Protein AF-A0A9D1LRV5-F1 (afdb_monomer)

Organism: NCBI:txid2840814

Sequence (279 aa):
MRIHIVACRILARELSALAATSPNMVDITWLARGLHNTPTKLRDRIVETLDDIYAQIDRNELEFRPDYIVLGYGLCSNGVVGVECRDIPIVVPRTDDCIALFLGSQQRYMKEFAESGGAYWLNSGWLEHSARLFDEEDFRRRRWLEYAEKYGEENADYLIEVESSWMNNYSTLGFIHSSVYESPEYLHHTVREAEKHNWQLREVNDDLRMLRMMVNGDWNENEFLILKPGERIAADYAGAKLKAEPAPQPPQPVSAARPSNEPVSVAFPYGDAKGGVSK

Nearest PDB structures (foldseek):
  7dha-assembly1_A  TM=5.436E-01  e=1.612E+00  Homo sapiens
  5o9x-assembly1_A  TM=5.348E-01  e=7.394E+00  Aspergillus lentulus
  5jvf-assembly1_A  TM=2.144E-01  e=2.753E-01  Pseudomonas aeruginosa PAO1
  8p53-assembly1_A  TM=2.292E-01  e=8.763E-01  Pseudomonas aeruginosa PAO1
  6qin-assembly1_A  TM=2.229E-01  e=1.821E+00  permafrost metagenome

Foldseek 3Di:
DEEEEEAEQLCVQLLVVLLVVAPYHYHYDYDYPPCLVPLCSLQVVVQVVVVVLVVCVVVVVDPDDGQEYEYNWECSNVSQFFAAAAARKYKYFLAPTNVCLQQQHNVSVVVVCVVQVDAAEDEPSNVVNVPDLPPPPVVLVVQLVVCCVVPNNVVSVVVSVVVCCVLVSAQEHEYEYEPRDDDVVRVVSSVVVCVVSVHHYHYDYTDNNNSSCSSHVVDDVLGMDIDHRQWGWHADPPDSGIYTDGRDDDPDPPPPPDPDPDPPDDDDDDDDDDDDDDD

Solvent-accessible surface area (backbone atoms only — not comparable to full-atom values): 15705 Å² total; per-residue (Å²): 103,34,37,36,33,48,25,45,41,45,47,48,67,57,54,51,60,45,36,77,69,33,94,28,50,64,49,79,48,72,41,71,72,70,33,54,81,40,23,68,60,29,30,52,53,50,52,54,52,50,50,53,52,51,52,31,52,78,69,66,68,47,96,65,81,56,63,33,36,34,43,52,42,21,35,28,76,53,15,49,53,66,51,65,21,70,77,51,32,35,35,33,44,40,25,66,27,60,64,18,41,43,45,34,29,47,68,53,37,53,50,54,34,66,75,54,77,39,57,53,77,44,35,58,39,52,55,70,68,43,88,40,87,91,39,60,63,62,52,51,49,51,52,36,50,54,32,24,72,77,63,35,61,81,48,14,58,53,52,54,50,61,70,49,47,68,56,75,77,49,57,24,34,28,38,41,47,49,93,80,60,78,57,74,66,59,54,53,48,50,53,52,51,18,60,77,69,73,26,46,78,43,82,43,71,49,28,60,60,45,54,45,28,65,50,59,67,65,73,48,76,86,54,25,48,75,34,48,59,52,19,18,37,36,78,24,94,90,67,62,48,47,43,77,40,79,42,83,73,76,80,73,79,76,75,75,74,72,80,76,88,68,82,82,79,82,81,82,85,89,81,94,76,88,82,90,82,89,134

pLDDT: mean 86.12, std 17.64, range [33.66, 98.75]

InterPro domains:
  IPR012437 Domain of unknown function DUF1638 [PF07796] (30-214)

Radius of gyration: 29.44 Å; Cα contacts (8 Å, |Δi|>4): 424; chains: 1; bounding box: 45×69×116 Å

Secondary structure (DSSP, 8-state):
-EEEEEEEGGGHHHHHHHHTT-SSEEEEEEEPTTGGGSHHHHHHHHHHHHHHHHHHHHTT-SSS--SEEEEE---TTTTTTT-B--SS-EEEE-SSSHHHHHTT-HHHHHHHHHHHTS-EEEEHHHHHH-TTTT-HHHHHHHHHHHHHHHH-HHHHHHHHHHHHGGGGG-SEEEEEE-SS---HHHHHHHHHHHHHHTPEEEEEE--THHHHHHHHT---TTTEEEEPTTEEEEEETTTTEEEEEEPPPPPPP--------------------------

Structure (mmCIF, N/CA/C/O backbone):
data_AF-A0A9D1LRV5-F1
#
_entry.id   AF-A0A9D1LRV5-F1
#
loop_
_atom_site.group_PDB
_atom_site.id
_atom_site.type_symbol
_atom_site.label_atom_id
_atom_site.label_alt_id
_atom_site.label_comp_id
_atom_site.label_asym_id
_atom_site.label_entity_id
_atom_site.label_seq_id
_atom_site.pdbx_PDB_ins_code
_atom_site.Cartn_x
_atom_site.Cartn_y
_atom_site.Cartn_z
_atom_site.occupancy
_atom_site.B_iso_or_equiv
_atom_site.auth_seq_id
_atom_site.auth_comp_id
_atom_site.auth_asym_id
_atom_site.auth_atom_id
_atom_site.pdbx_PDB_model_num
ATOM 1 N N . MET A 1 1 ? -18.312 -4.548 12.209 1.00 95.31 1 MET A N 1
ATOM 2 C CA . MET A 1 1 ? -17.349 -3.507 12.633 1.00 95.31 1 MET A CA 1
ATOM 3 C C . MET A 1 1 ? -17.395 -2.362 11.638 1.00 95.31 1 MET A C 1
ATOM 5 O O . MET A 1 1 ? -17.954 -2.529 10.554 1.00 95.31 1 MET A O 1
ATOM 9 N N . ARG A 1 2 ? -16.829 -1.218 12.008 1.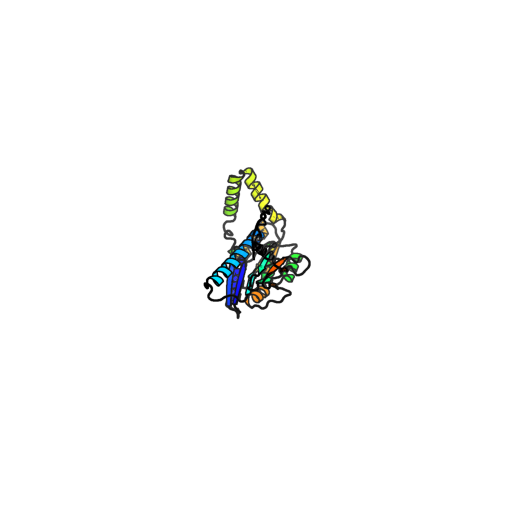00 97.31 2 ARG A N 1
ATOM 10 C CA . ARG A 1 2 ? -16.586 -0.064 11.140 1.00 97.31 2 ARG A CA 1
ATOM 11 C C . ARG A 1 2 ? -15.092 0.027 10.875 1.00 97.31 2 ARG A C 1
ATOM 13 O O . ARG A 1 2 ? -14.308 0.158 11.813 1.00 97.31 2 ARG A O 1
ATOM 20 N N . ILE A 1 3 ? -14.707 -0.089 9.616 1.00 98.44 3 ILE A N 1
ATOM 21 C CA . ILE A 1 3 ? -13.314 -0.148 9.187 1.00 98.44 3 ILE A CA 1
ATOM 22 C C . ILE A 1 3 ? -13.061 1.047 8.277 1.00 98.44 3 ILE A C 1
ATOM 24 O O . ILE A 1 3 ? -13.762 1.216 7.284 1.00 98.44 3 ILE A O 1
ATOM 28 N N . HIS A 1 4 ? -12.038 1.844 8.582 1.00 98.44 4 HIS A N 1
ATOM 29 C CA . HIS A 1 4 ? -11.574 2.900 7.681 1.00 98.44 4 HIS A CA 1
ATOM 30 C C . HIS A 1 4 ? -10.248 2.483 7.056 1.00 98.44 4 HIS A C 1
ATOM 32 O O . HIS A 1 4 ? -9.245 2.331 7.748 1.00 98.44 4 HIS A O 1
ATOM 38 N N . ILE A 1 5 ? -10.218 2.291 5.743 1.00 98.69 5 ILE A N 1
ATOM 39 C CA . ILE A 1 5 ? -9.006 1.915 5.019 1.00 98.69 5 ILE A CA 1
ATOM 40 C C . ILE A 1 5 ? -8.336 3.166 4.442 1.00 98.69 5 ILE A C 1
ATOM 42 O O . ILE A 1 5 ? -8.961 3.934 3.717 1.00 98.69 5 ILE A O 1
ATOM 46 N N . VAL A 1 6 ? -7.044 3.360 4.705 1.00 98.69 6 VAL A N 1
ATOM 47 C CA . VAL A 1 6 ? -6.205 4.353 4.016 1.00 98.69 6 VAL A CA 1
ATOM 48 C C . VAL A 1 6 ? -5.298 3.603 3.048 1.00 98.69 6 VAL A C 1
ATOM 50 O O . VAL A 1 6 ? -4.374 2.912 3.474 1.00 98.69 6 VAL A O 1
ATOM 53 N N . ALA A 1 7 ? -5.563 3.690 1.745 1.00 98.25 7 ALA A N 1
ATOM 54 C CA . ALA A 1 7 ? -4.962 2.796 0.752 1.00 98.25 7 ALA A CA 1
ATOM 55 C C . ALA A 1 7 ? -4.276 3.521 -0.408 1.00 98.25 7 ALA A C 1
ATOM 57 O O . ALA A 1 7 ? -4.619 4.649 -0.775 1.00 98.25 7 ALA A O 1
ATOM 58 N N . CYS A 1 8 ? -3.317 2.830 -1.027 1.00 96.88 8 CYS A N 1
ATOM 59 C CA . CYS A 1 8 ? -2.741 3.250 -2.299 1.00 96.88 8 CYS A CA 1
ATOM 60 C C . CYS A 1 8 ? -3.818 3.250 -3.386 1.00 96.88 8 CYS A C 1
ATOM 62 O O . CYS A 1 8 ? -4.558 2.277 -3.529 1.00 96.88 8 CYS A O 1
ATOM 64 N N . ARG A 1 9 ? -3.868 4.306 -4.206 1.00 95.56 9 ARG A N 1
ATOM 65 C CA . ARG A 1 9 ? -4.875 4.441 -5.267 1.00 95.56 9 ARG A CA 1
ATOM 66 C C . ARG A 1 9 ? -4.888 3.275 -6.265 1.00 95.56 9 ARG A C 1
ATOM 68 O O . ARG A 1 9 ? -5.937 2.989 -6.825 1.00 95.56 9 ARG A O 1
ATOM 75 N N . ILE A 1 10 ? -3.768 2.576 -6.459 1.00 95.00 10 ILE A N 1
ATOM 76 C CA . ILE A 1 10 ? -3.708 1.429 -7.383 1.00 95.00 10 ILE A CA 1
ATOM 77 C C . ILE A 1 10 ? -4.609 0.262 -6.958 1.00 95.00 10 ILE A C 1
ATOM 79 O O . ILE A 1 10 ? -4.931 -0.559 -7.801 1.00 95.00 10 ILE A O 1
ATOM 83 N N . LEU A 1 11 ? -5.011 0.191 -5.683 1.00 97.00 11 LEU A N 1
ATOM 84 C CA . LEU A 1 11 ? -5.885 -0.852 -5.131 1.00 97.00 11 LEU A CA 1
ATOM 85 C C . LEU A 1 11 ? -7.381 -0.523 -5.291 1.00 97.00 11 LEU A C 1
ATOM 87 O O . LEU A 1 11 ? -8.224 -1.216 -4.723 1.00 97.00 11 LEU A O 1
ATOM 91 N N . ALA A 1 12 ? -7.723 0.574 -5.981 1.00 96.69 12 ALA A N 1
ATOM 92 C CA . ALA A 1 12 ? -9.070 1.136 -5.960 1.00 96.69 12 ALA A CA 1
ATOM 93 C C . ALA A 1 12 ? -10.147 0.168 -6.450 1.00 96.69 12 ALA A C 1
ATOM 95 O O . ALA A 1 12 ? -11.178 0.028 -5.798 1.00 96.69 12 ALA A O 1
ATOM 96 N N . ARG A 1 13 ? -9.909 -0.523 -7.569 1.00 96.12 13 ARG A N 1
ATOM 97 C CA . ARG A 1 13 ? -10.880 -1.460 -8.147 1.00 96.12 13 ARG A CA 1
ATOM 98 C C . ARG A 1 13 ? -11.151 -2.617 -7.189 1.00 96.12 13 ARG A C 1
ATOM 100 O O . ARG A 1 13 ? -12.303 -2.873 -6.843 1.00 96.12 13 ARG A O 1
ATOM 107 N N . GLU A 1 14 ? -10.090 -3.269 -6.729 1.00 97.75 14 GLU A N 1
ATOM 108 C CA . GLU A 1 14 ? -10.150 -4.480 -5.918 1.00 97.75 14 GLU A CA 1
ATOM 109 C C . GLU A 1 14 ? -10.750 -4.204 -4.539 1.00 97.75 14 GLU A C 1
ATOM 111 O O . GLU A 1 14 ? -11.697 -4.875 -4.131 1.00 97.75 14 GLU A O 1
ATOM 116 N N . LEU A 1 15 ? -10.256 -3.181 -3.835 1.00 98.44 15 LEU A N 1
ATOM 117 C CA . LEU A 1 15 ? -10.776 -2.835 -2.513 1.00 98.44 15 LEU A CA 1
ATOM 118 C C . LEU A 1 15 ? -12.215 -2.314 -2.578 1.00 98.44 15 LEU A C 1
ATOM 120 O O . LEU A 1 15 ? -13.000 -2.666 -1.703 1.00 98.44 15 LEU A O 1
ATOM 124 N N . SER A 1 16 ? -12.605 -1.540 -3.601 1.00 98.12 16 SER A N 1
ATOM 125 C CA . SER A 1 16 ? -14.004 -1.110 -3.750 1.00 98.12 16 SER A CA 1
ATOM 126 C C . SER A 1 16 ? -14.947 -2.278 -4.037 1.00 98.12 16 SER A C 1
ATOM 128 O O . SER A 1 16 ? -16.018 -2.349 -3.434 1.00 98.12 16 SER A O 1
ATOM 130 N N . ALA A 1 17 ? -14.560 -3.211 -4.913 1.00 98.12 17 ALA A N 1
ATOM 131 C CA . ALA A 1 17 ? -15.372 -4.392 -5.205 1.00 98.12 17 ALA A CA 1
ATOM 132 C C . ALA A 1 17 ? -15.547 -5.283 -3.966 1.00 98.12 17 ALA A C 1
ATOM 134 O O . ALA A 1 17 ? -16.648 -5.753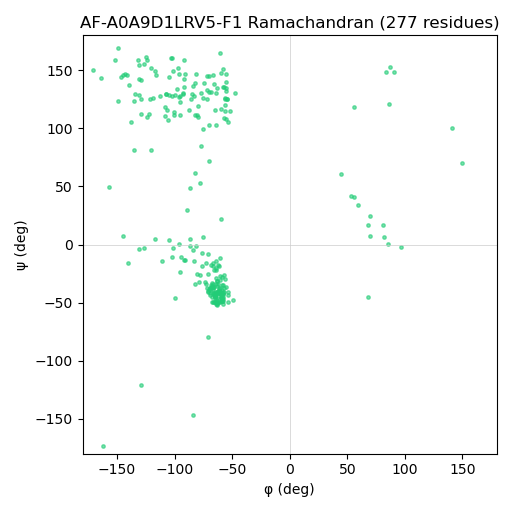 -3.683 1.00 98.12 17 ALA A O 1
ATOM 135 N N . LEU A 1 18 ? -14.476 -5.474 -3.193 1.00 98.56 18 LEU A N 1
ATOM 136 C CA . LEU A 1 18 ? -14.522 -6.256 -1.961 1.00 98.56 18 LEU A CA 1
ATOM 137 C C . LEU A 1 18 ? -15.324 -5.544 -0.863 1.00 98.56 18 LEU A C 1
ATOM 139 O O . LEU A 1 18 ? -16.163 -6.183 -0.230 1.00 98.56 18 LEU A O 1
ATOM 143 N N . ALA A 1 19 ? -15.136 -4.233 -0.680 1.00 98.31 19 ALA A N 1
ATOM 144 C CA . ALA A 1 19 ? -15.873 -3.433 0.299 1.00 98.31 19 ALA A CA 1
ATOM 145 C C . ALA A 1 19 ? -17.389 -3.475 0.063 1.00 98.31 19 ALA A C 1
ATOM 147 O O . ALA A 1 19 ? -18.144 -3.629 1.018 1.00 98.31 19 ALA A O 1
ATOM 148 N N . ALA A 1 20 ? -17.833 -3.448 -1.200 1.00 98.06 20 ALA A N 1
ATOM 149 C CA . ALA A 1 20 ? -19.250 -3.549 -1.560 1.00 98.06 20 ALA A CA 1
ATOM 150 C C . ALA A 1 20 ? -19.916 -4.870 -1.125 1.00 98.06 20 ALA A C 1
ATOM 152 O O . ALA A 1 20 ? -21.141 -4.951 -1.062 1.00 98.06 20 ALA A O 1
ATOM 153 N N . THR A 1 21 ? -19.122 -5.906 -0.837 1.00 97.31 21 THR A N 1
ATOM 154 C CA . THR A 1 21 ? -19.598 -7.238 -0.423 1.00 97.31 21 THR A CA 1
ATOM 155 C C . THR A 1 21 ? -19.161 -7.626 0.991 1.00 97.31 21 THR A C 1
ATOM 157 O O . THR A 1 21 ? -19.411 -8.752 1.423 1.00 97.31 21 THR A O 1
ATOM 160 N N . SER A 1 22 ? -18.504 -6.716 1.717 1.00 98.12 22 SER A N 1
ATOM 161 C CA . SER A 1 22 ? -18.030 -6.971 3.077 1.00 98.12 22 SER A CA 1
ATOM 162 C C . SER A 1 22 ? -19.207 -7.065 4.061 1.00 98.12 22 SER A C 1
ATOM 164 O O . SER A 1 22 ? -20.178 -6.318 3.931 1.00 98.12 22 SER A O 1
ATOM 166 N N . PRO A 1 23 ? -19.134 -7.932 5.091 1.00 97.69 23 PRO A N 1
ATOM 167 C CA . PRO A 1 23 ? -20.083 -7.906 6.203 1.00 97.69 23 PRO A CA 1
ATOM 168 C C . PRO A 1 23 ? -19.889 -6.690 7.132 1.00 97.69 23 PRO A C 1
ATOM 170 O O . PRO A 1 23 ? -20.684 -6.489 8.051 1.00 97.69 23 PRO A O 1
ATOM 173 N N . ASN A 1 24 ? -18.824 -5.90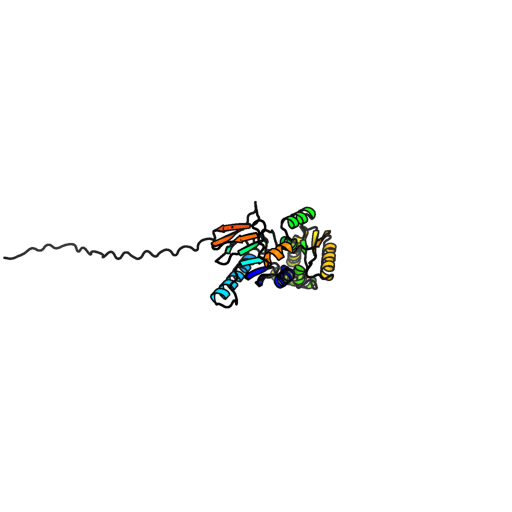2 6.941 1.00 97.94 24 ASN A N 1
ATOM 174 C CA . ASN A 1 24 ? -18.524 -4.703 7.718 1.00 97.94 24 ASN A CA 1
ATOM 175 C C . ASN A 1 24 ? -18.867 -3.426 6.950 1.00 97.94 24 ASN A C 1
ATOM 177 O O . ASN A 1 24 ? -18.931 -3.407 5.725 1.00 97.94 24 ASN A O 1
ATOM 181 N N . MET A 1 25 ? -19.007 -2.328 7.690 1.00 96.94 25 MET A N 1
ATOM 182 C CA . MET A 1 25 ? -19.038 -0.992 7.106 1.00 96.94 25 MET A CA 1
ATOM 183 C C . MET A 1 25 ? -17.601 -0.570 6.807 1.00 96.94 25 MET A C 1
ATOM 185 O O . MET A 1 25 ? -16.780 -0.526 7.725 1.00 96.94 25 MET A O 1
ATOM 189 N N . VAL A 1 26 ? -17.297 -0.321 5.534 1.00 97.94 26 VAL A N 1
ATOM 190 C CA . VAL A 1 26 ? -15.937 -0.034 5.068 1.00 97.94 26 VAL A CA 1
ATOM 191 C C . VAL A 1 26 ? -15.904 1.317 4.367 1.00 97.94 26 VAL A C 1
ATOM 193 O O . VAL A 1 26 ? -16.439 1.457 3.268 1.00 97.94 26 VAL A O 1
ATOM 196 N N . ASP A 1 27 ? -15.220 2.276 4.980 1.00 97.19 27 ASP A N 1
ATOM 197 C CA . ASP A 1 27 ? -14.852 3.547 4.359 1.00 97.19 27 ASP A CA 1
ATOM 198 C C . ASP A 1 27 ? -13.432 3.461 3.807 1.00 97.19 27 ASP A C 1
ATOM 200 O O . ASP A 1 27 ? -12.578 2.767 4.365 1.00 97.19 27 ASP A O 1
ATOM 204 N N . ILE A 1 28 ? -13.157 4.153 2.698 1.00 98.19 28 ILE A N 1
ATOM 205 C CA . ILE A 1 28 ? -11.831 4.124 2.075 1.00 98.19 28 ILE A CA 1
ATOM 206 C C . ILE A 1 28 ? -11.376 5.522 1.667 1.00 98.19 28 ILE A C 1
ATOM 208 O O . ILE A 1 28 ? -12.007 6.182 0.840 1.00 98.19 28 ILE A O 1
ATOM 212 N N . THR A 1 29 ? -10.214 5.928 2.176 1.00 98.00 29 THR A N 1
ATOM 213 C CA . THR A 1 29 ? -9.480 7.111 1.720 1.00 98.00 29 THR A CA 1
ATOM 214 C C . THR A 1 29 ? -8.311 6.694 0.835 1.00 98.00 29 THR A C 1
ATOM 216 O O . THR A 1 29 ? -7.472 5.874 1.211 1.00 98.00 29 THR A O 1
ATOM 219 N N . TRP A 1 30 ? -8.227 7.290 -0.354 1.00 97.75 30 TRP A N 1
ATOM 220 C CA . TRP A 1 30 ? -7.205 6.963 -1.348 1.00 97.75 30 TRP A CA 1
ATOM 221 C C . TRP A 1 30 ? -6.066 7.977 -1.336 1.00 97.75 30 TRP A C 1
ATOM 223 O O . TRP A 1 30 ? -6.309 9.172 -1.504 1.00 97.75 30 TRP A O 1
ATOM 233 N N . LEU A 1 31 ? -4.822 7.507 -1.250 1.00 96.50 31 LEU A N 1
ATOM 234 C CA . LEU A 1 31 ? -3.646 8.355 -1.471 1.00 96.50 31 LEU A CA 1
ATOM 235 C C . LEU A 1 31 ? -3.077 8.129 -2.869 1.00 96.50 31 LEU A C 1
ATOM 237 O O . LEU A 1 31 ? -3.171 7.035 -3.428 1.00 96.50 31 LEU A O 1
ATOM 241 N N . ALA A 1 32 ? -2.476 9.174 -3.435 1.00 91.56 32 ALA A N 1
ATOM 242 C CA . ALA A 1 32 ? -1.959 9.162 -4.798 1.00 91.56 32 ALA A CA 1
ATOM 243 C C . ALA A 1 32 ? -0.953 8.021 -5.051 1.00 91.56 32 ALA A C 1
ATOM 245 O O . ALA A 1 32 ? -0.153 7.651 -4.190 1.00 91.56 32 ALA A O 1
ATOM 246 N N . ARG A 1 33 ? -0.960 7.493 -6.280 1.00 88.31 33 ARG A N 1
ATOM 247 C CA . ARG A 1 33 ? 0.032 6.515 -6.747 1.00 88.31 33 ARG A CA 1
ATOM 248 C C . ARG A 1 33 ? 1.447 7.102 -6.669 1.00 88.31 33 ARG A C 1
ATOM 250 O O . ARG A 1 33 ? 1.649 8.288 -6.915 1.00 88.31 33 ARG A O 1
ATOM 257 N N . GLY A 1 34 ? 2.432 6.242 -6.411 1.00 85.38 34 GLY A N 1
ATOM 258 C CA . GLY A 1 34 ? 3.855 6.581 -6.519 1.00 85.38 34 GLY A CA 1
ATOM 259 C C . GLY A 1 34 ? 4.452 7.232 -5.273 1.00 85.38 34 GLY A C 1
ATOM 260 O O . GLY A 1 34 ? 5.646 7.505 -5.255 1.00 85.38 34 GLY A O 1
ATOM 261 N N . LEU A 1 35 ? 3.669 7.429 -4.206 1.00 88.62 35 LEU A N 1
ATOM 262 C CA . LEU A 1 35 ? 4.190 7.931 -2.930 1.00 88.62 35 LEU A CA 1
ATOM 263 C C . LEU A 1 35 ? 5.285 7.022 -2.335 1.00 88.62 35 LEU A C 1
ATOM 265 O O . LEU A 1 35 ? 6.190 7.527 -1.682 1.00 88.62 35 LEU A O 1
ATOM 269 N N . HIS A 1 36 ? 5.273 5.713 -2.627 1.00 87.31 36 HIS A N 1
ATOM 270 C CA . HIS A 1 36 ? 6.321 4.771 -2.201 1.00 87.31 36 HIS A CA 1
ATOM 271 C C . HIS A 1 36 ? 7.720 5.089 -2.765 1.00 87.31 36 HIS A C 1
ATOM 273 O O . HIS A 1 36 ? 8.715 4.626 -2.214 1.00 87.31 36 HIS A O 1
ATOM 279 N N . ASN A 1 37 ? 7.817 5.909 -3.819 1.00 85.62 37 ASN A N 1
ATOM 280 C CA . ASN A 1 37 ? 9.099 6.387 -4.352 1.00 85.62 37 ASN A CA 1
ATOM 281 C C . ASN A 1 37 ? 9.758 7.431 -3.437 1.00 85.62 37 ASN A C 1
ATOM 283 O O . ASN A 1 37 ? 10.937 7.739 -3.582 1.00 85.62 37 ASN A O 1
ATOM 287 N N . THR A 1 38 ? 9.002 8.014 -2.504 1.00 90.56 38 THR A N 1
ATOM 288 C CA . THR A 1 38 ? 9.494 9.004 -1.541 1.00 90.56 38 THR A CA 1
ATOM 289 C C . THR A 1 38 ? 8.937 8.657 -0.156 1.00 90.56 38 THR A C 1
ATOM 291 O O . THR A 1 38 ? 7.940 9.241 0.265 1.00 90.56 38 THR A O 1
ATOM 294 N N . PRO A 1 39 ? 9.559 7.707 0.569 1.00 91.81 39 PRO A N 1
ATOM 295 C CA . PRO A 1 39 ? 8.997 7.107 1.785 1.00 91.81 39 PRO A CA 1
ATOM 296 C C . PRO A 1 39 ? 8.567 8.110 2.855 1.00 91.81 39 PRO A C 1
ATOM 298 O O . PRO A 1 39 ? 7.494 7.968 3.431 1.00 91.81 39 PRO A O 1
ATOM 301 N N . THR A 1 40 ? 9.356 9.166 3.074 1.00 94.94 40 THR A N 1
ATOM 302 C CA . THR A 1 40 ? 8.997 10.256 3.994 1.00 94.94 40 THR A CA 1
ATOM 303 C C . THR A 1 40 ? 7.681 10.914 3.586 1.00 94.94 40 THR A C 1
ATOM 305 O O . THR A 1 40 ? 6.788 11.042 4.408 1.00 94.94 40 THR A O 1
ATOM 308 N N . LYS A 1 41 ? 7.507 11.225 2.296 1.00 95.19 41 LYS A N 1
ATOM 309 C CA . LYS A 1 41 ? 6.275 11.825 1.771 1.00 95.19 41 LYS A CA 1
ATOM 310 C C . LYS A 1 41 ? 5.079 10.877 1.877 1.00 95.19 41 LYS A C 1
ATOM 312 O O . LYS A 1 41 ? 3.967 11.337 2.117 1.00 95.19 41 LYS A O 1
ATOM 317 N N . LEU A 1 42 ? 5.284 9.569 1.683 1.00 96.81 42 LEU A N 1
ATOM 318 C CA . LEU A 1 42 ? 4.234 8.577 1.928 1.00 96.81 42 LEU A CA 1
ATOM 319 C C . LEU A 1 42 ? 3.802 8.607 3.396 1.00 96.81 42 LEU A C 1
ATOM 321 O O . LEU A 1 42 ? 2.607 8.720 3.660 1.00 96.81 42 LEU A O 1
ATOM 325 N N . ARG A 1 43 ? 4.758 8.568 4.329 1.00 97.62 43 ARG A N 1
ATOM 326 C CA . ARG A 1 43 ? 4.466 8.637 5.762 1.00 97.62 43 ARG A CA 1
ATOM 327 C C . ARG A 1 43 ? 3.710 9.904 6.121 1.00 97.62 43 ARG A C 1
ATOM 329 O O . ARG A 1 43 ? 2.664 9.805 6.749 1.00 97.62 43 ARG A O 1
ATOM 336 N N . ASP A 1 44 ? 4.218 11.058 5.702 1.00 97.75 44 ASP A N 1
ATOM 337 C CA . ASP A 1 44 ? 3.610 12.353 6.002 1.00 97.75 44 ASP A CA 1
ATOM 338 C C . ASP A 1 44 ? 2.169 12.381 5.487 1.00 97.75 44 ASP A C 1
ATOM 340 O O . ASP A 1 44 ? 1.255 12.740 6.220 1.00 97.75 44 ASP A O 1
ATOM 344 N N . ARG A 1 45 ? 1.927 11.867 4.273 1.00 98.25 45 ARG A N 1
ATOM 345 C CA . ARG A 1 45 ? 0.577 11.823 3.709 1.00 98.25 45 ARG A CA 1
ATOM 346 C C . ARG A 1 45 ? -0.358 10.850 4.430 1.00 98.25 45 ARG A C 1
ATOM 348 O O . ARG A 1 45 ? -1.557 11.119 4.515 1.00 98.25 45 ARG A O 1
ATOM 355 N N . ILE A 1 46 ? 0.158 9.723 4.924 1.00 98.31 46 ILE A N 1
ATOM 356 C CA . ILE A 1 46 ? -0.610 8.815 5.786 1.00 98.31 46 ILE A CA 1
ATOM 357 C C . ILE A 1 46 ? -0.976 9.545 7.078 1.00 98.31 46 ILE A C 1
ATOM 359 O O . ILE A 1 46 ? -2.154 9.578 7.413 1.00 98.31 46 ILE A O 1
ATOM 363 N N . VAL A 1 47 ? -0.007 10.166 7.757 1.00 98.00 47 VAL A N 1
ATOM 364 C CA . VAL A 1 47 ? -0.224 10.895 9.017 1.00 98.00 47 VAL A CA 1
ATOM 365 C C . VAL A 1 47 ? -1.233 12.027 8.837 1.00 98.00 47 VAL A C 1
ATOM 367 O O . VAL A 1 47 ? -2.215 12.054 9.564 1.00 98.00 47 VAL A O 1
ATOM 370 N N . GLU A 1 48 ? -1.083 12.865 7.809 1.00 98.25 48 GLU A N 1
ATOM 371 C CA . GLU A 1 48 ? -2.060 13.909 7.462 1.00 98.25 48 GLU A CA 1
ATOM 372 C C . GLU A 1 48 ? -3.473 13.336 7.293 1.00 98.25 48 GLU A C 1
ATOM 374 O O . GLU A 1 48 ? -4.447 13.896 7.782 1.00 98.25 48 GLU A O 1
ATOM 379 N N . THR A 1 49 ? -3.593 12.188 6.621 1.00 98.38 49 THR A N 1
ATOM 380 C CA . THR A 1 49 ? -4.896 11.548 6.400 1.00 98.38 49 THR A CA 1
ATOM 381 C C . THR A 1 49 ? -5.488 11.002 7.699 1.00 98.38 49 THR A C 1
ATOM 383 O O . THR A 1 49 ? -6.699 11.074 7.898 1.00 98.38 49 THR A O 1
ATOM 386 N N . LEU A 1 50 ? -4.656 10.450 8.584 1.00 97.94 50 LEU A N 1
ATOM 387 C CA . LEU A 1 50 ? -5.090 10.008 9.908 1.00 97.94 50 LEU A CA 1
ATOM 388 C C . LEU A 1 50 ? -5.539 11.203 10.754 1.00 97.94 50 LEU A C 1
ATOM 390 O O . LEU A 1 50 ? -6.604 11.138 11.363 1.00 97.94 50 LEU A O 1
ATOM 394 N N . ASP A 1 51 ? -4.779 12.297 10.745 1.00 97.56 51 ASP A N 1
ATOM 395 C CA . ASP A 1 51 ? -5.120 13.537 11.443 1.00 97.56 51 ASP A CA 1
ATOM 396 C C . ASP A 1 51 ? -6.441 14.120 10.932 1.00 97.56 51 ASP A C 1
ATOM 398 O O . ASP A 1 51 ? -7.290 14.496 11.738 1.00 97.56 51 ASP A O 1
ATOM 402 N N . ASP A 1 52 ? -6.675 14.110 9.617 1.00 97.31 52 ASP A N 1
ATOM 403 C CA . ASP A 1 52 ? -7.946 14.527 9.017 1.00 97.31 52 ASP A CA 1
ATOM 404 C C . ASP A 1 52 ? -9.121 13.651 9.481 1.00 97.31 52 ASP A C 1
ATOM 406 O O . ASP A 1 52 ? -10.210 14.170 9.750 1.00 97.31 52 ASP A O 1
ATOM 410 N N . ILE A 1 53 ? -8.926 12.331 9.592 1.00 96.19 53 ILE A N 1
ATOM 411 C CA . ILE A 1 53 ? -9.937 11.403 10.127 1.00 96.19 53 ILE A CA 1
ATOM 412 C C . ILE A 1 53 ? -10.218 11.733 11.598 1.00 96.19 53 ILE A C 1
ATOM 414 O O . ILE A 1 53 ? -11.377 11.909 11.976 1.00 96.19 53 ILE A O 1
ATOM 418 N N . TYR A 1 54 ? -9.179 11.880 12.427 1.00 95.94 54 TYR A N 1
ATOM 419 C CA . TYR A 1 54 ? -9.332 12.247 13.837 1.00 95.94 54 TYR A CA 1
ATOM 420 C C . TYR A 1 54 ? -10.014 13.602 14.014 1.00 95.94 54 TYR A C 1
ATOM 422 O O . TYR A 1 54 ? -10.889 13.744 14.864 1.00 95.94 54 TYR A O 1
ATOM 430 N N . ALA A 1 55 ? -9.675 14.586 13.187 1.00 96.25 55 ALA A N 1
ATOM 431 C CA . ALA A 1 55 ? -10.263 15.911 13.264 1.00 96.25 55 ALA A CA 1
ATOM 432 C C . ALA A 1 55 ? -11.757 15.892 12.894 1.00 96.25 55 ALA A C 1
ATOM 434 O O . ALA A 1 55 ? -12.547 16.598 13.519 1.00 96.25 55 ALA A O 1
ATOM 435 N N . GLN A 1 56 ? -12.169 15.063 11.928 1.00 95.62 56 GLN A N 1
ATOM 436 C CA . GLN A 1 56 ? -13.590 14.846 11.626 1.00 95.62 56 GLN A CA 1
ATOM 437 C C . GLN A 1 56 ? -14.321 14.124 12.771 1.00 95.62 56 GLN A C 1
ATOM 439 O O . GLN A 1 56 ? -15.475 14.445 13.050 1.00 95.62 56 GLN A O 1
ATOM 444 N N . ILE A 1 57 ? -13.662 13.192 13.473 1.00 94.25 57 ILE A N 1
ATOM 445 C CA . ILE A 1 57 ? -14.215 12.558 14.685 1.00 94.25 57 ILE A CA 1
ATOM 446 C C . ILE A 1 57 ? -14.421 13.604 15.785 1.00 94.25 57 ILE A C 1
ATOM 448 O O . ILE A 1 57 ? -15.513 13.694 16.343 1.00 94.25 57 ILE A O 1
ATOM 452 N N . ASP A 1 58 ? -13.400 14.414 16.070 1.00 94.25 58 ASP A N 1
ATOM 453 C CA . ASP A 1 58 ? -13.428 15.427 17.132 1.00 94.25 58 ASP A CA 1
ATOM 454 C C . ASP A 1 58 ? -14.494 16.510 16.859 1.00 94.25 58 ASP A C 1
ATOM 456 O O . ASP A 1 58 ? -15.107 17.034 17.792 1.00 94.25 58 ASP A O 1
ATOM 460 N N . ARG A 1 59 ? -14.769 16.812 15.581 1.00 96.38 59 ARG A N 1
ATOM 461 C CA . ARG A 1 59 ? -15.845 17.724 15.146 1.00 96.38 59 ARG A CA 1
ATOM 462 C C . ARG A 1 59 ? -17.216 17.058 14.979 1.00 96.38 59 ARG A C 1
ATOM 464 O O . ARG A 1 59 ? -18.178 17.756 14.667 1.00 96.38 59 ARG A O 1
ATOM 471 N N . ASN A 1 60 ? -17.327 15.747 15.205 1.00 92.56 60 ASN A N 1
ATOM 472 C CA . ASN A 1 60 ? -18.548 14.963 14.995 1.00 92.56 60 ASN A CA 1
ATOM 473 C C . ASN A 1 60 ? -19.105 15.086 13.556 1.00 92.56 60 ASN A C 1
ATOM 475 O O . ASN A 1 60 ? -20.310 15.222 13.347 1.00 92.56 60 ASN A O 1
ATOM 479 N N . GLU A 1 61 ? -18.204 15.074 12.570 1.00 93.06 61 GLU A N 1
ATOM 480 C CA . GLU A 1 61 ? -18.505 15.150 11.131 1.00 93.06 61 GLU A CA 1
ATOM 481 C C . GLU A 1 61 ? -18.578 13.771 10.465 1.00 93.06 61 GLU A C 1
ATOM 483 O O . GLU A 1 61 ? -19.248 13.620 9.445 1.00 93.06 61 GLU A O 1
ATOM 488 N N . LEU A 1 62 ? -17.923 12.756 11.040 1.00 88.25 62 LEU A N 1
ATOM 489 C CA . LEU A 1 62 ? -18.127 11.372 10.615 1.00 88.25 62 LEU A CA 1
ATOM 490 C C . LEU A 1 62 ? -19.444 10.850 11.182 1.00 88.25 62 LEU A C 1
ATOM 492 O O . LEU A 1 62 ? -19.672 10.920 12.390 1.00 88.25 62 LEU A O 1
ATOM 496 N N . GLU A 1 63 ? -20.271 10.252 10.320 1.00 84.00 63 GLU A N 1
ATOM 497 C CA . GLU A 1 63 ? -21.500 9.565 10.743 1.00 84.00 63 GLU A CA 1
ATOM 498 C C . GLU A 1 63 ? -21.188 8.493 11.795 1.00 84.00 63 GLU A C 1
ATOM 500 O O . GLU A 1 63 ? -21.925 8.319 12.769 1.00 84.00 63 GLU A O 1
ATOM 505 N N . PHE A 1 64 ? -20.042 7.824 11.637 1.00 88.81 64 PHE A N 1
ATOM 506 C CA . PHE A 1 64 ? -19.570 6.831 12.576 1.00 88.81 64 PHE A CA 1
ATOM 507 C C . PHE A 1 64 ? -18.065 6.909 12.819 1.00 88.81 64 PHE A C 1
ATOM 509 O O . PHE A 1 64 ? -17.261 6.987 11.895 1.00 88.81 64 PHE A O 1
ATOM 516 N N . ARG A 1 65 ? -17.675 6.787 14.090 1.00 95.25 65 ARG A N 1
ATOM 517 C CA . ARG A 1 65 ? -16.281 6.553 14.476 1.00 95.25 65 ARG A CA 1
ATOM 518 C C . ARG A 1 65 ? -15.856 5.127 14.075 1.00 95.25 65 ARG A C 1
ATOM 520 O O . ARG A 1 65 ? -16.596 4.194 14.412 1.00 95.25 65 ARG A O 1
ATOM 527 N N . PRO A 1 66 ? -14.700 4.939 13.409 1.00 97.31 66 PRO A N 1
ATOM 528 C CA . PRO A 1 66 ? -14.207 3.614 13.053 1.00 97.31 66 PRO A CA 1
ATOM 529 C C . PRO A 1 66 ? -13.705 2.842 14.280 1.00 97.31 66 PRO A C 1
ATOM 531 O O . PRO A 1 66 ? -13.130 3.419 15.205 1.00 97.31 66 PRO A O 1
ATOM 534 N N . ASP A 1 67 ? -13.913 1.525 14.258 1.00 97.88 67 ASP A N 1
ATOM 535 C CA . ASP A 1 67 ? -13.379 0.593 15.256 1.00 97.88 67 ASP A CA 1
ATOM 536 C C . ASP A 1 67 ? -11.897 0.290 14.975 1.00 97.88 67 ASP A C 1
ATOM 538 O O . ASP A 1 67 ? -11.117 0.080 15.901 1.00 97.88 67 ASP A O 1
ATOM 542 N N . TYR A 1 68 ? -11.516 0.287 13.691 1.00 98.44 68 TYR A N 1
ATOM 543 C CA . TYR A 1 68 ? -10.161 0.024 13.208 1.00 98.44 68 TYR A CA 1
ATOM 544 C C . TYR A 1 68 ? -9.822 0.903 12.009 1.00 98.44 68 TYR A C 1
ATOM 546 O O . TYR A 1 68 ? -10.671 1.163 11.150 1.00 98.44 68 TYR A O 1
ATOM 554 N N . ILE A 1 69 ? -8.548 1.278 11.909 1.00 98.56 69 ILE A N 1
ATOM 555 C CA . ILE A 1 69 ? -7.974 1.868 10.700 1.00 98.56 69 ILE A CA 1
ATOM 556 C C . ILE A 1 69 ? -7.062 0.833 10.044 1.00 98.56 69 ILE A C 1
ATOM 558 O O . ILE A 1 69 ? -6.195 0.271 10.702 1.00 98.56 69 ILE A O 1
ATOM 562 N N . VAL A 1 70 ? -7.224 0.578 8.748 1.00 98.75 70 VAL A N 1
ATOM 563 C CA . VAL A 1 70 ? -6.390 -0.379 8.003 1.00 98.75 70 VAL A CA 1
ATOM 564 C C . VAL A 1 70 ? -5.540 0.370 6.984 1.00 98.75 70 VAL A C 1
ATOM 566 O O . VAL A 1 70 ? -6.059 1.123 6.163 1.00 98.75 70 VAL A O 1
ATOM 569 N N . LEU A 1 71 ? -4.231 0.144 6.985 1.00 98.62 71 LEU A N 1
ATOM 570 C CA . LEU A 1 71 ? -3.339 0.682 5.963 1.00 98.62 71 LEU A CA 1
ATOM 571 C C . LEU A 1 71 ? -3.282 -0.280 4.774 1.00 98.62 71 LEU A C 1
ATOM 573 O O . LEU A 1 71 ? -2.794 -1.401 4.887 1.00 98.62 71 LEU A O 1
ATOM 577 N N . GLY A 1 72 ? -3.750 0.167 3.608 1.00 97.88 72 GLY A N 1
ATOM 578 C CA . GLY A 1 72 ? -3.604 -0.533 2.327 1.00 97.88 72 GLY A CA 1
ATOM 579 C C . GLY A 1 72 ? -2.213 -0.378 1.728 1.00 97.88 72 GLY A C 1
ATOM 580 O O . GLY A 1 72 ? -2.076 0.074 0.590 1.00 97.88 72 GLY A O 1
ATOM 581 N N . TYR A 1 73 ? -1.208 -0.713 2.536 1.00 97.75 73 TYR A N 1
ATOM 582 C CA . TYR A 1 73 ? 0.218 -0.597 2.262 1.00 97.75 73 TYR A CA 1
ATOM 583 C C . TYR A 1 73 ? 0.975 -1.733 2.951 1.00 97.75 73 TYR A C 1
ATOM 585 O O . TYR A 1 73 ? 0.630 -2.124 4.062 1.00 97.75 73 TYR A O 1
ATOM 593 N N . GLY A 1 74 ? 2.030 -2.225 2.305 1.00 95.62 74 GLY A N 1
ATOM 594 C CA . GLY A 1 74 ? 3.076 -2.990 2.983 1.00 95.62 74 GLY A CA 1
ATOM 595 C C . GLY A 1 74 ? 4.113 -2.060 3.617 1.00 95.62 74 GLY A C 1
ATOM 596 O O . GLY A 1 74 ? 3.814 -0.930 4.000 1.00 95.62 74 GLY A O 1
ATOM 597 N N . LEU A 1 75 ? 5.368 -2.504 3.654 1.00 94.75 75 LEU A N 1
ATOM 598 C CA . LEU A 1 75 ? 6.511 -1.695 4.069 1.00 94.75 75 LEU A CA 1
ATOM 599 C C . LEU A 1 75 ? 6.695 -0.482 3.142 1.00 94.75 75 LEU A C 1
ATOM 601 O O . LEU A 1 75 ? 7.007 0.608 3.620 1.00 94.75 75 LEU A O 1
ATOM 605 N N . CYS A 1 76 ? 6.486 -0.672 1.832 1.00 92.56 76 CYS A N 1
ATOM 606 C CA . CYS A 1 76 ? 6.531 0.339 0.773 1.00 92.56 76 CYS A CA 1
ATOM 607 C C . CYS A 1 76 ? 7.743 1.270 0.916 1.00 92.56 76 CYS A C 1
ATOM 609 O O . CYS A 1 76 ? 7.596 2.477 1.121 1.00 92.56 76 CYS A O 1
ATOM 611 N N . SER A 1 77 ? 8.943 0.684 0.863 1.00 90.00 77 SER A N 1
ATOM 612 C CA . SER A 1 77 ? 10.220 1.389 1.055 1.00 90.00 77 SER A CA 1
ATOM 613 C C . SER A 1 77 ? 10.346 2.078 2.425 1.00 90.00 77 SER A C 1
ATOM 615 O O . SER A 1 77 ? 10.960 3.133 2.542 1.00 90.00 77 SER A O 1
ATOM 617 N N . ASN A 1 78 ? 9.765 1.481 3.470 1.00 95.38 78 ASN A N 1
ATOM 618 C CA . ASN A 1 78 ? 9.619 2.025 4.829 1.00 95.38 78 ASN A CA 1
ATOM 619 C C . ASN A 1 78 ? 8.665 3.226 4.954 1.00 95.38 78 ASN A C 1
ATOM 621 O O . ASN A 1 78 ? 8.689 3.918 5.972 1.00 95.38 78 ASN A O 1
ATOM 625 N N . GLY A 1 79 ? 7.801 3.484 3.971 1.00 95.56 79 GLY A N 1
ATOM 626 C CA . GLY A 1 79 ? 6.884 4.626 4.015 1.00 95.56 79 GLY A CA 1
ATOM 627 C C . GLY A 1 79 ? 5.806 4.545 5.101 1.00 95.56 79 GLY A C 1
ATOM 628 O O . GLY A 1 79 ? 5.220 5.563 5.441 1.00 95.56 79 GLY A O 1
ATOM 629 N N . VAL A 1 80 ? 5.565 3.368 5.684 1.00 97.19 80 VAL A N 1
ATOM 630 C CA . VAL A 1 80 ? 4.671 3.207 6.849 1.00 97.19 80 VAL A CA 1
ATOM 631 C C . VAL A 1 80 ? 5.406 3.296 8.194 1.00 97.19 80 VAL A C 1
ATOM 633 O O . VAL A 1 80 ? 4.775 3.411 9.241 1.00 97.19 80 VAL A O 1
ATOM 636 N N . VAL A 1 81 ? 6.742 3.236 8.202 1.00 97.56 81 VAL A N 1
ATOM 637 C CA . VAL A 1 81 ? 7.539 3.181 9.438 1.00 97.56 81 VAL A CA 1
ATOM 638 C C . VAL A 1 81 ? 7.518 4.530 10.147 1.00 97.56 81 VAL A C 1
ATOM 640 O O . VAL A 1 81 ? 7.916 5.550 9.582 1.00 97.56 81 VAL A O 1
ATOM 643 N N . GLY A 1 82 ? 7.121 4.520 11.416 1.00 97.06 82 GLY A N 1
ATOM 644 C CA . GLY A 1 82 ? 6.950 5.703 12.253 1.00 97.06 82 GLY A CA 1
ATOM 645 C C . GLY A 1 82 ? 5.515 6.223 12.317 1.00 97.06 82 GLY A C 1
ATOM 646 O O . GLY A 1 82 ? 5.282 7.169 13.054 1.00 97.06 82 GLY A O 1
ATOM 647 N N . VAL A 1 83 ? 4.560 5.622 11.595 1.00 97.75 83 VAL A N 1
ATOM 648 C CA . VAL A 1 83 ? 3.133 5.915 11.806 1.00 97.75 83 VAL A CA 1
ATOM 649 C C . VAL A 1 83 ? 2.739 5.463 13.212 1.00 97.75 83 VAL A C 1
ATOM 651 O O . VAL A 1 83 ? 3.040 4.335 13.614 1.00 97.75 83 VAL A O 1
ATOM 654 N N . GLU A 1 84 ? 2.085 6.350 13.954 1.00 96.81 84 GLU A N 1
ATOM 655 C CA . GLU A 1 84 ? 1.712 6.147 15.353 1.00 96.81 84 GLU A CA 1
ATOM 656 C C . GLU A 1 84 ? 0.215 5.856 15.487 1.00 96.81 84 GLU A C 1
ATOM 658 O O . GLU A 1 84 ? -0.622 6.396 14.762 1.00 96.81 84 GLU A O 1
ATOM 663 N N . CYS A 1 85 ? -0.128 4.992 16.435 1.00 95.75 85 CYS A N 1
ATOM 664 C CA . CYS A 1 85 ? -1.497 4.669 16.795 1.00 95.75 85 CYS A CA 1
ATOM 665 C C . CYS A 1 85 ? -1.928 5.540 17.983 1.00 95.75 85 CYS A C 1
ATOM 667 O O . CYS A 1 85 ? -1.445 5.347 19.100 1.00 95.75 85 CYS A O 1
ATOM 669 N N . ARG A 1 86 ? -2.860 6.478 17.759 1.00 92.25 86 ARG A N 1
ATOM 670 C CA . ARG A 1 86 ? -3.409 7.351 18.813 1.00 92.25 86 ARG A CA 1
ATOM 671 C C . ARG A 1 86 ? -4.311 6.556 19.759 1.00 92.25 86 ARG A C 1
ATOM 673 O O . ARG A 1 86 ? -3.880 6.171 20.840 1.00 92.25 86 ARG A O 1
ATOM 680 N N . ASP A 1 87 ? -5.551 6.304 19.354 1.00 93.12 87 ASP A N 1
ATOM 681 C CA . ASP A 1 87 ? -6.565 5.619 20.164 1.00 93.12 87 ASP A CA 1
ATOM 682 C C . ASP A 1 87 ? -7.447 4.639 19.369 1.00 93.12 87 ASP A C 1
ATOM 684 O O . ASP A 1 87 ? -8.067 3.767 19.975 1.00 93.12 87 ASP A O 1
ATOM 688 N N . ILE A 1 88 ? -7.467 4.718 18.034 1.00 97.44 88 ILE A N 1
ATOM 689 C CA . ILE A 1 88 ? -8.075 3.700 17.164 1.00 97.44 88 ILE A CA 1
ATOM 690 C C . ILE A 1 88 ? -6.981 2.723 16.706 1.00 97.44 88 ILE A C 1
ATOM 692 O O . ILE A 1 88 ? -6.013 3.181 16.095 1.00 97.44 88 ILE A O 1
ATOM 696 N N . PRO A 1 89 ? -7.110 1.405 16.961 1.00 98.06 89 PRO A N 1
ATOM 697 C CA . PRO A 1 89 ? -6.124 0.422 16.525 1.00 98.06 89 PRO A CA 1
ATOM 698 C C . PRO A 1 89 ? -5.858 0.475 15.016 1.00 98.06 89 PRO A C 1
ATOM 700 O O . PRO A 1 89 ? -6.793 0.524 14.208 1.00 98.06 89 PRO A O 1
ATOM 703 N N . ILE A 1 90 ? -4.576 0.428 14.644 1.00 98.50 90 ILE A N 1
ATOM 704 C CA . ILE A 1 90 ? -4.133 0.454 13.245 1.00 98.50 90 ILE A CA 1
ATOM 705 C C . ILE A 1 90 ? -3.698 -0.944 12.817 1.00 98.50 90 ILE A C 1
ATOM 707 O O . ILE A 1 90 ? -2.857 -1.565 13.458 1.00 98.50 90 ILE A O 1
ATOM 711 N N . VAL A 1 91 ? -4.230 -1.425 11.701 1.00 98.69 91 VAL A N 1
ATOM 712 C CA . VAL A 1 91 ? -3.875 -2.708 11.096 1.00 98.69 91 VAL A CA 1
ATOM 713 C C . VAL A 1 91 ? -3.047 -2.461 9.842 1.00 98.69 91 VAL A C 1
ATOM 715 O O . VAL A 1 91 ? -3.449 -1.695 8.969 1.00 98.69 91 VAL A O 1
ATOM 718 N N . VAL A 1 92 ? -1.905 -3.132 9.717 1.00 98.31 92 VAL A N 1
ATOM 719 C CA . VAL A 1 92 ? -1.027 -3.022 8.546 1.00 98.31 92 VAL A CA 1
ATOM 720 C C . VAL A 1 92 ? -0.560 -4.409 8.078 1.00 98.31 92 VAL A C 1
ATOM 722 O O . VAL A 1 92 ? -0.086 -5.205 8.894 1.00 98.31 92 VAL A O 1
ATOM 725 N N . PRO A 1 93 ? -0.688 -4.740 6.782 1.00 98.19 93 PRO A N 1
ATOM 726 C CA . PRO A 1 93 ? -0.130 -5.960 6.210 1.00 98.19 93 PRO A CA 1
ATOM 727 C C . PRO A 1 93 ? 1.390 -6.079 6.393 1.00 98.19 93 PRO A C 1
ATOM 729 O O . PRO A 1 93 ? 2.152 -5.161 6.094 1.00 98.19 93 PRO A O 1
ATOM 732 N N . ARG A 1 94 ? 1.856 -7.266 6.779 1.00 97.88 94 ARG A N 1
ATOM 733 C CA . ARG A 1 94 ? 3.277 -7.635 6.894 1.00 97.88 94 ARG A CA 1
ATOM 734 C C . ARG A 1 94 ? 3.852 -8.042 5.539 1.00 97.88 94 ARG A C 1
ATOM 736 O O . ARG A 1 94 ? 4.262 -9.180 5.324 1.00 97.88 94 ARG A O 1
ATOM 743 N N . THR A 1 95 ? 3.841 -7.101 4.608 1.00 97.19 95 THR A N 1
ATOM 744 C CA . THR A 1 95 ? 4.298 -7.299 3.228 1.00 97.19 95 THR A CA 1
ATOM 745 C C . THR A 1 95 ? 5.358 -6.278 2.855 1.00 97.19 95 THR A C 1
ATOM 747 O O . THR A 1 95 ? 5.476 -5.249 3.515 1.00 97.19 95 THR A O 1
ATOM 750 N N . ASP A 1 96 ? 6.134 -6.539 1.808 1.00 95.31 96 ASP A N 1
ATOM 751 C CA . ASP A 1 96 ? 7.121 -5.574 1.315 1.00 95.31 96 ASP A CA 1
ATOM 752 C C . ASP A 1 96 ? 6.455 -4.371 0.642 1.00 95.31 96 ASP A C 1
ATOM 754 O O . ASP A 1 96 ? 6.862 -3.234 0.868 1.00 95.31 96 ASP A O 1
ATOM 758 N N . ASP A 1 97 ? 5.396 -4.587 -0.135 1.00 95.12 97 ASP A N 1
ATOM 759 C CA . ASP A 1 97 ? 4.672 -3.530 -0.834 1.00 95.12 97 ASP A CA 1
ATOM 760 C C . ASP A 1 97 ? 3.274 -4.000 -1.289 1.00 95.12 97 ASP A C 1
ATOM 762 O O . ASP A 1 97 ? 2.811 -5.094 -0.958 1.00 95.12 97 ASP A O 1
ATOM 766 N N . CYS A 1 98 ? 2.580 -3.155 -2.056 1.00 94.94 98 CYS A N 1
ATOM 767 C CA . CYS A 1 98 ? 1.246 -3.458 -2.567 1.00 94.94 98 CYS A CA 1
ATOM 768 C C . CYS A 1 98 ? 1.210 -4.611 -3.587 1.00 94.94 98 CYS A C 1
ATOM 770 O O . CYS A 1 98 ? 0.136 -5.167 -3.800 1.00 94.94 98 CYS A O 1
ATOM 772 N N . ILE A 1 99 ? 2.330 -4.991 -4.212 1.00 96.06 99 ILE A N 1
ATOM 773 C CA . ILE A 1 99 ? 2.385 -6.128 -5.142 1.00 96.06 99 ILE A CA 1
ATOM 774 C C . ILE A 1 99 ? 2.086 -7.424 -4.396 1.00 96.06 99 ILE A C 1
ATOM 776 O O . ILE A 1 99 ? 1.257 -8.213 -4.840 1.00 96.06 99 ILE A O 1
ATOM 780 N N . ALA A 1 100 ? 2.665 -7.609 -3.210 1.00 97.25 100 ALA A N 1
ATOM 781 C CA . ALA A 1 100 ? 2.351 -8.757 -2.363 1.00 97.25 100 ALA A CA 1
ATOM 782 C C . ALA A 1 100 ? 0.870 -8.814 -1.948 1.00 97.25 100 ALA A C 1
ATOM 784 O O . ALA A 1 100 ? 0.326 -9.907 -1.789 1.00 97.25 100 ALA A O 1
ATOM 785 N N . LEU A 1 101 ? 0.206 -7.658 -1.823 1.00 98.00 101 LEU A N 1
ATOM 786 C CA . LEU A 1 101 ? -1.235 -7.597 -1.563 1.00 98.00 101 LEU A CA 1
ATOM 787 C C . LEU A 1 101 ? -2.050 -8.080 -2.766 1.00 98.00 101 LEU A C 1
ATOM 789 O O . LEU A 1 101 ? -3.001 -8.833 -2.572 1.00 98.00 101 LEU A O 1
ATOM 793 N N . PHE A 1 102 ? -1.659 -7.704 -3.989 1.00 97.81 102 PHE A N 1
ATOM 794 C CA . PHE A 1 102 ? -2.273 -8.223 -5.218 1.00 97.81 102 PHE A CA 1
ATOM 795 C C . PHE A 1 102 ? -2.006 -9.711 -5.431 1.00 97.81 102 PHE A C 1
ATOM 797 O O . PHE A 1 102 ? -2.862 -10.416 -5.949 1.00 97.81 102 PHE A O 1
ATOM 804 N N . LEU A 1 103 ? -0.836 -10.204 -5.028 1.00 97.81 103 LEU A N 1
ATOM 805 C CA . LEU A 1 103 ? -0.497 -11.626 -5.095 1.00 97.81 103 LEU A CA 1
ATOM 806 C C . LEU A 1 103 ? -1.073 -12.426 -3.919 1.00 97.81 103 LEU A C 1
ATOM 808 O O . LEU A 1 103 ? -0.874 -13.637 -3.847 1.00 97.81 103 LEU A O 1
ATOM 812 N N . GLY A 1 104 ? -1.761 -11.775 -2.983 1.00 97.75 104 GLY A N 1
ATOM 813 C CA . GLY A 1 104 ? -2.462 -12.431 -1.888 1.00 97.75 104 GLY A CA 1
ATOM 814 C C . GLY A 1 104 ? -1.567 -13.064 -0.830 1.00 97.75 104 GLY A C 1
ATOM 815 O O . GLY A 1 104 ? -2.089 -13.767 0.031 1.00 97.75 104 GLY A O 1
ATOM 816 N N . SER A 1 105 ? -0.246 -12.865 -0.868 1.00 97.12 105 SER A N 1
ATOM 817 C CA . SER A 1 105 ? 0.676 -13.226 0.219 1.00 97.12 105 SER A CA 1
ATOM 818 C C . SER A 1 105 ? 2.085 -12.683 -0.024 1.00 97.12 105 SER A C 1
ATOM 820 O O . SER A 1 105 ? 2.568 -12.624 -1.159 1.00 97.12 105 SER A O 1
ATOM 822 N N . GLN A 1 106 ? 2.800 -12.400 1.067 1.00 96.38 106 GLN A N 1
ATOM 823 C CA . GLN A 1 106 ? 4.235 -12.116 1.012 1.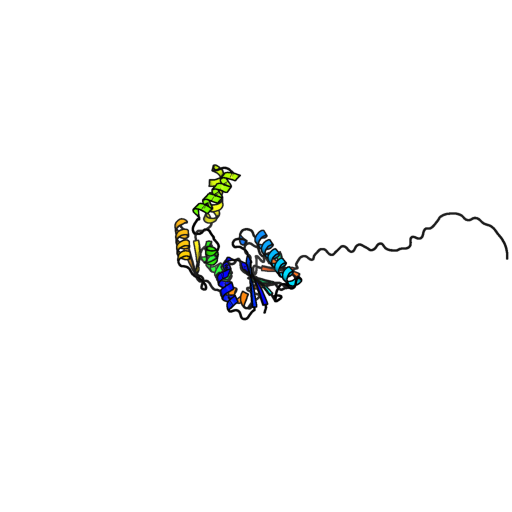00 96.38 106 GLN A CA 1
ATOM 824 C C . GLN A 1 106 ? 5.027 -13.315 0.468 1.00 96.38 106 GLN A C 1
ATOM 826 O O . GLN A 1 106 ? 5.987 -13.138 -0.276 1.00 96.38 106 GLN A O 1
ATOM 831 N N . GLN A 1 107 ? 4.637 -14.546 0.815 1.00 96.31 107 GLN A N 1
ATOM 832 C CA . GLN A 1 107 ? 5.341 -15.753 0.377 1.00 96.31 107 GLN A CA 1
ATOM 833 C C . GLN A 1 107 ? 5.264 -15.931 -1.143 1.00 96.31 107 GLN A C 1
ATOM 835 O O . GLN A 1 107 ? 6.280 -16.228 -1.771 1.00 96.31 107 GLN A O 1
ATOM 840 N N . ARG A 1 108 ? 4.087 -15.710 -1.749 1.00 96.88 108 ARG A N 1
ATOM 841 C CA . ARG A 1 108 ? 3.940 -15.756 -3.209 1.00 96.88 108 ARG A CA 1
ATOM 842 C C . ARG A 1 108 ? 4.748 -14.654 -3.884 1.00 96.88 108 ARG A C 1
ATOM 844 O O . ARG A 1 108 ? 5.419 -14.944 -4.866 1.00 96.88 108 ARG A O 1
ATOM 851 N N . TYR A 1 109 ? 4.760 -13.443 -3.328 1.00 96.38 109 TYR A N 1
ATOM 852 C CA . TYR A 1 109 ? 5.600 -12.364 -3.851 1.00 96.38 109 TYR A CA 1
ATOM 853 C C . TYR A 1 109 ? 7.086 -12.733 -3.872 1.00 96.38 109 TYR A C 1
ATOM 855 O O . TYR A 1 109 ? 7.736 -12.601 -4.905 1.00 96.38 109 TYR A O 1
ATOM 863 N N . MET A 1 110 ? 7.610 -13.287 -2.774 1.00 95.25 110 MET A N 1
ATOM 864 C CA . MET A 1 110 ? 9.010 -13.722 -2.716 1.00 95.25 110 MET A CA 1
ATOM 865 C C . MET A 1 110 ? 9.324 -14.853 -3.698 1.00 95.25 110 MET A C 1
ATOM 867 O O . MET A 1 110 ? 10.430 -14.902 -4.233 1.00 95.25 110 MET A O 1
ATOM 871 N N . LYS A 1 111 ? 8.366 -15.755 -3.947 1.00 95.88 111 LYS A N 1
ATOM 872 C CA . LYS A 1 111 ? 8.511 -16.810 -4.953 1.00 95.88 111 LYS A CA 1
ATOM 873 C C . LYS A 1 111 ? 8.629 -16.218 -6.359 1.00 95.88 111 LYS A C 1
ATOM 875 O O . LYS A 1 111 ? 9.581 -16.547 -7.057 1.00 95.88 111 LYS A O 1
ATOM 880 N N . GLU A 1 112 ? 7.713 -15.329 -6.747 1.00 94.88 112 GLU A N 1
ATOM 881 C CA . GLU A 1 112 ? 7.777 -14.674 -8.062 1.00 94.88 112 GLU A CA 1
ATOM 882 C C . GLU A 1 112 ? 9.068 -13.857 -8.211 1.00 94.88 112 GLU A C 1
ATOM 884 O O . GLU A 1 112 ? 9.732 -13.946 -9.239 1.00 94.88 112 GLU A O 1
ATOM 889 N N . PHE A 1 113 ? 9.481 -13.136 -7.162 1.00 92.06 113 PHE A N 1
ATOM 890 C CA . PHE A 1 113 ? 10.737 -12.383 -7.151 1.00 92.06 113 PHE A CA 1
ATOM 891 C C . PHE A 1 113 ? 11.961 -13.285 -7.379 1.00 92.06 113 PHE A C 1
ATOM 893 O O . PHE A 1 113 ? 12.842 -12.944 -8.169 1.00 92.06 113 PHE A O 1
ATOM 900 N N . ALA A 1 114 ? 12.021 -14.439 -6.707 1.00 92.88 114 ALA A N 1
ATOM 901 C CA . ALA A 1 114 ? 13.121 -15.391 -6.846 1.00 92.88 114 ALA A CA 1
ATOM 902 C C . ALA A 1 114 ? 13.154 -16.061 -8.229 1.00 92.88 114 ALA A C 1
ATOM 904 O O . ALA A 1 114 ? 14.236 -16.295 -8.763 1.00 92.88 114 ALA A O 1
ATOM 905 N N . GLU A 1 115 ? 11.989 -16.358 -8.812 1.00 91.50 115 GLU A N 1
ATOM 906 C CA . GLU A 1 115 ? 11.883 -16.964 -10.144 1.00 91.50 115 GLU A CA 1
ATOM 907 C C . GLU A 1 115 ? 12.231 -15.980 -11.268 1.00 91.50 115 GLU A C 1
ATOM 909 O O . GLU A 1 115 ? 12.807 -16.391 -12.274 1.00 91.50 115 GLU A O 1
ATOM 914 N N . SER A 1 116 ? 11.912 -14.692 -11.107 1.00 87.50 116 SER A N 1
ATOM 915 C CA . SER A 1 116 ? 12.124 -13.677 -12.145 1.00 87.50 116 SER A CA 1
ATOM 916 C C . SER A 1 116 ? 13.443 -12.905 -12.024 1.00 87.50 116 SER A C 1
ATOM 918 O O . SER A 1 116 ? 13.779 -12.144 -12.929 1.00 87.50 116 SER A O 1
ATOM 920 N N . GLY A 1 117 ? 14.167 -13.056 -10.906 1.00 83.81 117 GLY A N 1
ATOM 921 C CA . GLY A 1 117 ? 15.331 -12.224 -10.573 1.00 83.81 117 GLY A CA 1
ATOM 922 C C . GLY A 1 117 ? 14.962 -10.777 -10.218 1.00 83.81 117 GLY A C 1
ATOM 923 O O . GLY A 1 117 ? 15.782 -9.877 -10.380 1.00 83.81 117 GLY A O 1
ATOM 924 N N . GLY A 1 118 ? 13.728 -10.555 -9.756 1.00 84.62 118 GLY A N 1
ATOM 925 C CA . GLY A 1 118 ? 13.087 -9.241 -9.699 1.00 84.62 118 GLY A CA 1
ATOM 926 C C . GLY A 1 118 ? 12.310 -8.931 -10.981 1.00 84.62 118 GLY A C 1
ATOM 927 O O . GLY A 1 118 ? 12.625 -9.429 -12.059 1.00 84.62 118 GLY A O 1
ATOM 928 N N . ALA A 1 119 ? 11.230 -8.166 -10.867 1.00 90.25 119 ALA A N 1
ATOM 929 C CA . ALA A 1 119 ? 10.415 -7.761 -12.007 1.00 90.25 119 ALA A CA 1
ATOM 930 C C . ALA A 1 119 ? 9.877 -6.351 -11.781 1.00 90.25 119 ALA A C 1
ATOM 932 O O . ALA A 1 119 ? 9.563 -5.971 -10.649 1.00 90.25 119 ALA A O 1
ATOM 933 N N . TYR A 1 120 ? 9.756 -5.588 -12.863 1.00 90.62 120 TYR A N 1
ATOM 934 C CA . TYR A 1 120 ? 8.988 -4.354 -12.839 1.00 90.62 120 TYR A CA 1
ATOM 935 C C . TYR A 1 120 ? 7.510 -4.721 -12.974 1.00 90.62 120 TYR A C 1
ATOM 937 O O . TYR A 1 120 ? 7.102 -5.255 -13.999 1.00 90.62 120 TYR A O 1
ATOM 945 N N . TRP A 1 121 ? 6.719 -4.520 -11.923 1.00 93.00 121 TRP A N 1
ATOM 946 C CA . TRP A 1 121 ? 5.332 -4.987 -11.890 1.00 93.00 121 TRP A CA 1
ATOM 947 C C . TRP A 1 121 ? 4.346 -3.922 -12.364 1.00 93.00 121 TRP A C 1
ATOM 949 O O . TRP A 1 121 ? 4.330 -2.797 -11.862 1.00 93.00 121 TRP A O 1
ATOM 959 N N . LEU A 1 122 ? 3.467 -4.324 -13.275 1.00 93.00 122 LEU A N 1
ATOM 960 C CA . LEU A 1 122 ? 2.319 -3.572 -13.756 1.00 93.00 122 LEU A CA 1
ATOM 961 C C . LEU A 1 122 ? 1.024 -4.313 -13.413 1.00 93.00 122 LEU A C 1
ATOM 963 O O . LEU A 1 122 ? 0.972 -5.540 -13.356 1.00 93.00 122 LEU A O 1
ATOM 967 N N . ASN A 1 123 ? -0.042 -3.550 -13.202 1.00 92.62 123 ASN A N 1
ATOM 968 C CA . ASN A 1 123 ? -1.405 -4.051 -13.063 1.00 92.62 123 ASN A CA 1
ATOM 969 C C . ASN A 1 123 ? -2.387 -2.990 -13.581 1.00 92.62 123 ASN A C 1
ATOM 971 O O . ASN A 1 123 ? -2.004 -1.829 -13.777 1.00 92.62 123 ASN A O 1
ATOM 975 N N . SER A 1 124 ? -3.662 -3.357 -13.740 1.00 90.69 124 SER A N 1
ATOM 976 C CA . SER A 1 124 ? -4.718 -2.438 -14.192 1.00 90.69 124 SER A CA 1
ATOM 977 C C . SER A 1 124 ? -4.730 -1.120 -13.407 1.00 90.69 124 SER A C 1
ATOM 979 O O . SER A 1 124 ? -4.730 -0.049 -14.006 1.00 90.69 124 SER A O 1
ATOM 981 N N . GLY A 1 125 ? -4.665 -1.171 -12.072 1.00 90.44 125 GLY A N 1
ATOM 982 C CA . GLY A 1 125 ? -4.701 0.033 -11.235 1.00 90.44 125 GLY A CA 1
ATOM 983 C C . GLY A 1 125 ? -3.469 0.931 -11.386 1.00 90.44 125 GLY A C 1
ATOM 984 O O . GLY A 1 125 ? -3.574 2.157 -11.315 1.00 90.44 125 GLY A O 1
ATOM 985 N N . TRP A 1 126 ? -2.287 0.360 -11.633 1.00 89.56 126 TRP A N 1
ATOM 986 C CA . TRP A 1 126 ? -1.101 1.155 -11.948 1.00 89.56 126 TRP A CA 1
ATOM 987 C C . TRP A 1 126 ? -1.253 1.873 -13.291 1.00 89.56 126 TRP A C 1
ATOM 989 O O . TRP A 1 126 ? -0.909 3.057 -13.369 1.00 89.56 126 TRP A O 1
ATOM 999 N N . LEU A 1 127 ? -1.798 1.175 -14.294 1.00 89.19 127 LEU A N 1
ATOM 1000 C CA . LEU A 1 127 ? -1.988 1.660 -15.663 1.00 89.19 127 LEU A CA 1
ATOM 1001 C C . LEU A 1 127 ? -3.096 2.724 -15.767 1.00 89.19 127 LEU A C 1
ATOM 1003 O O . LEU A 1 127 ? -2.899 3.764 -16.391 1.00 89.19 127 LEU A O 1
ATOM 1007 N N . GLU A 1 128 ? -4.212 2.552 -15.057 1.00 86.94 128 GLU A N 1
ATOM 1008 C CA . GLU A 1 128 ? -5.284 3.558 -14.948 1.00 86.94 128 GLU A CA 1
ATOM 1009 C C . GLU A 1 128 ? -4.782 4.899 -14.394 1.00 86.94 128 GLU A C 1
ATOM 1011 O O . GLU A 1 128 ? -5.253 5.971 -14.777 1.00 86.94 128 GLU A O 1
ATOM 1016 N N . HIS A 1 129 ? -3.815 4.844 -13.475 1.00 74.25 129 HIS A N 1
ATOM 1017 C CA . HIS A 1 129 ? -3.289 6.012 -12.772 1.00 74.25 129 HIS A CA 1
ATOM 1018 C C . HIS A 1 129 ? -1.949 6.522 -13.316 1.00 74.25 129 HIS A C 1
ATOM 1020 O O . HIS A 1 129 ? -1.468 7.577 -12.886 1.00 74.25 129 HIS A O 1
ATOM 1026 N N . SER A 1 130 ? -1.357 5.849 -14.302 1.00 67.62 130 SER A N 1
ATOM 1027 C CA . SER A 1 130 ? -0.448 6.496 -15.245 1.00 67.62 130 SER A CA 1
ATOM 1028 C C . SER A 1 130 ? -1.295 7.265 -16.248 1.00 67.62 130 SER A C 1
ATOM 1030 O O . SER A 1 130 ? -1.592 6.768 -17.325 1.00 67.62 130 SER A O 1
ATOM 1032 N N . ALA A 1 131 ? -1.683 8.492 -15.898 1.00 47.94 131 ALA A N 1
ATOM 1033 C CA . ALA A 1 131 ? -2.480 9.418 -16.717 1.00 47.94 131 ALA A CA 1
ATOM 1034 C C . ALA A 1 131 ? -1.849 9.805 -18.086 1.00 47.94 131 ALA A C 1
ATOM 1036 O O . ALA A 1 131 ? -2.125 10.878 -18.612 1.00 47.94 131 ALA A O 1
ATOM 1037 N N . ARG A 1 132 ? -0.926 9.000 -18.624 1.00 48.28 132 ARG A N 1
ATOM 1038 C CA . ARG A 1 132 ? 0.006 9.312 -19.712 1.00 48.28 132 ARG A CA 1
ATOM 1039 C C . ARG A 1 132 ? 0.301 8.133 -20.648 1.00 48.28 132 ARG A C 1
ATOM 1041 O O . ARG A 1 132 ? 1.145 8.292 -21.515 1.00 48.28 132 ARG A O 1
ATOM 1048 N N . LEU A 1 133 ? -0.380 6.988 -20.526 1.00 44.12 133 LEU A N 1
ATOM 1049 C CA . LEU A 1 133 ? -0.158 5.829 -21.418 1.00 44.12 133 LEU A CA 1
ATOM 1050 C C . LEU A 1 133 ? -0.430 6.116 -22.907 1.00 44.12 133 LEU A C 1
ATOM 1052 O O . LEU A 1 133 ? -0.061 5.322 -23.760 1.00 44.12 133 LEU A O 1
ATOM 1056 N N . PHE A 1 134 ? -1.053 7.251 -23.229 1.00 45.69 134 PHE A N 1
ATOM 1057 C CA . PHE A 1 134 ? -1.271 7.693 -24.607 1.00 45.69 134 PHE A CA 1
ATOM 1058 C C . PHE A 1 134 ? -0.336 8.827 -25.043 1.00 45.69 134 PHE A C 1
ATOM 1060 O O . PHE A 1 134 ? -0.504 9.340 -26.143 1.00 45.69 134 PHE A O 1
ATOM 1067 N N . ASP A 1 135 ? 0.613 9.241 -24.194 1.00 53.56 135 ASP A N 1
ATOM 1068 C CA . ASP A 1 135 ? 1.452 10.410 -24.457 1.00 53.56 135 ASP A CA 1
ATOM 1069 C C . ASP A 1 135 ? 2.787 10.382 -23.683 1.00 53.56 135 ASP A C 1
ATOM 1071 O O . ASP A 1 135 ? 3.173 11.314 -22.962 1.00 53.56 135 ASP A O 1
ATOM 1075 N N . GLU A 1 136 ? 3.486 9.245 -23.766 1.00 58.25 136 GLU A N 1
ATOM 1076 C CA . GLU A 1 136 ? 4.847 9.121 -23.233 1.00 58.25 136 GLU A CA 1
ATOM 1077 C C . GLU A 1 136 ? 5.797 10.135 -23.877 1.00 58.25 136 GLU A C 1
ATOM 1079 O O . GLU A 1 136 ? 6.674 10.671 -23.194 1.00 58.25 136 GLU A O 1
ATOM 1084 N N . GLU A 1 137 ? 5.596 10.441 -25.163 1.00 64.12 137 GLU A N 1
ATOM 1085 C CA . GLU A 1 137 ? 6.386 11.433 -25.888 1.00 64.12 137 GLU A CA 1
ATOM 1086 C C . GLU A 1 137 ? 6.187 12.843 -25.331 1.00 64.12 137 GLU A C 1
ATOM 1088 O O . GLU A 1 137 ? 7.194 13.470 -24.994 1.00 64.12 137 GLU A O 1
ATOM 1093 N N . ASP A 1 138 ? 4.962 13.343 -25.111 1.00 66.31 138 ASP A N 1
ATOM 1094 C CA . ASP A 1 138 ? 4.819 14.681 -24.522 1.00 66.31 138 ASP A CA 1
ATOM 1095 C C . ASP A 1 138 ? 5.213 14.711 -23.049 1.00 66.31 138 ASP A C 1
ATOM 1097 O O . ASP A 1 138 ? 5.595 15.764 -22.529 1.00 66.31 138 ASP A O 1
ATOM 1101 N N . PHE A 1 139 ? 5.137 13.597 -22.315 1.00 66.38 139 PHE A N 1
ATOM 1102 C CA . PHE A 1 139 ? 5.697 13.568 -20.965 1.00 66.38 139 PHE A CA 1
ATOM 1103 C C . PHE A 1 139 ? 7.220 13.669 -20.978 1.00 66.38 139 PHE A C 1
ATOM 1105 O O . PHE A 1 139 ? 7.779 14.517 -20.274 1.00 66.38 139 PHE A O 1
ATOM 1112 N N . ARG A 1 140 ? 7.882 12.844 -21.795 1.00 72.88 140 ARG A N 1
ATOM 1113 C CA . ARG A 1 140 ? 9.333 12.883 -21.978 1.00 72.88 140 ARG A CA 1
ATOM 1114 C C . ARG A 1 140 ? 9.769 14.261 -22.460 1.00 72.88 140 ARG A C 1
ATOM 1116 O O . ARG A 1 140 ? 10.688 14.833 -21.886 1.00 72.88 140 ARG A O 1
ATOM 1123 N N . ARG A 1 141 ? 9.058 14.831 -23.434 1.00 78.69 141 ARG A N 1
ATOM 1124 C CA . ARG A 1 141 ? 9.314 16.163 -23.985 1.00 78.69 141 ARG A CA 1
ATOM 1125 C C . ARG A 1 141 ? 9.144 17.263 -22.947 1.00 78.69 141 ARG A C 1
ATOM 1127 O O . ARG A 1 141 ? 10.008 18.122 -22.846 1.00 78.69 141 ARG A O 1
ATOM 1134 N N . ARG A 1 142 ? 8.076 17.249 -22.144 1.00 78.94 142 ARG A N 1
ATOM 1135 C CA . ARG A 1 142 ? 7.883 18.248 -21.076 1.00 78.94 142 ARG A CA 1
ATOM 1136 C C . ARG A 1 142 ? 8.978 18.188 -20.022 1.00 78.94 142 ARG A C 1
ATOM 1138 O O . ARG A 1 142 ? 9.430 19.233 -19.572 1.00 78.94 142 ARG A O 1
ATOM 1145 N N . ARG A 1 143 ? 9.410 16.987 -19.641 1.00 77.06 143 ARG A N 1
ATOM 1146 C CA . ARG A 1 143 ? 10.508 16.832 -18.680 1.00 77.06 143 ARG A CA 1
ATOM 1147 C C . ARG A 1 143 ? 11.848 17.234 -19.260 1.00 77.06 143 ARG A C 1
ATOM 1149 O O . ARG A 1 143 ? 12.627 17.884 -18.577 1.00 77.06 143 ARG A O 1
ATOM 1156 N N . TRP A 1 144 ? 12.080 16.910 -20.526 1.00 85.00 144 TRP A N 1
ATOM 1157 C CA . TRP A 1 144 ? 13.240 17.402 -21.249 1.00 85.00 144 TRP A CA 1
ATOM 1158 C C . TRP A 1 144 ? 13.247 18.933 -21.291 1.00 85.00 144 TRP A C 1
ATOM 1160 O O . TRP A 1 144 ? 14.256 19.528 -20.947 1.00 85.00 144 TRP A O 1
ATOM 1170 N N . LEU A 1 145 ? 12.112 19.575 -21.602 1.00 86.69 145 LEU A N 1
ATOM 1171 C CA . LEU A 1 145 ? 11.978 21.038 -21.593 1.00 86.69 145 LEU A CA 1
ATOM 1172 C C . LEU A 1 145 ? 12.254 21.634 -20.207 1.00 86.69 145 LEU A C 1
ATOM 1174 O O . LEU A 1 145 ? 12.965 22.627 -20.108 1.00 86.69 145 LEU A O 1
ATOM 1178 N N . GLU A 1 146 ? 11.749 21.013 -19.139 1.00 84.50 146 GLU A N 1
ATOM 1179 C CA . GLU A 1 146 ? 12.026 21.445 -17.764 1.00 84.50 146 GLU A CA 1
ATOM 1180 C C . GLU A 1 146 ? 13.524 21.352 -17.423 1.00 84.50 146 GLU A C 1
ATOM 1182 O O . GLU A 1 146 ? 14.082 22.252 -16.789 1.00 84.50 146 GLU A O 1
ATOM 1187 N N . TYR A 1 147 ? 14.198 20.281 -17.849 1.00 85.56 147 TYR A N 1
ATOM 1188 C CA . TYR A 1 147 ? 15.637 20.137 -17.648 1.00 85.56 147 TYR A CA 1
ATOM 1189 C C . TYR A 1 147 ? 16.458 21.064 -18.534 1.00 85.56 147 TYR A C 1
ATOM 1191 O O . TYR A 1 147 ? 17.440 21.624 -18.054 1.00 85.56 147 TYR A O 1
ATOM 1199 N N . ALA A 1 148 ? 16.033 21.293 -19.773 1.00 89.06 148 ALA A N 1
ATOM 1200 C CA . ALA A 1 148 ? 16.665 22.243 -20.673 1.00 89.06 148 ALA A CA 1
ATOM 1201 C C . ALA A 1 148 ? 16.576 23.668 -20.111 1.00 89.06 148 ALA A C 1
ATOM 1203 O O . ALA A 1 148 ? 17.567 24.394 -20.123 1.00 89.06 148 ALA A O 1
ATOM 1204 N N . GLU A 1 149 ? 15.431 24.043 -19.535 1.00 89.88 149 GLU A N 1
ATOM 1205 C CA . GLU A 1 149 ? 15.233 25.345 -18.893 1.00 89.88 149 GLU A CA 1
ATOM 1206 C C . GLU A 1 149 ? 16.114 25.521 -17.646 1.00 89.88 149 GLU A C 1
ATOM 1208 O O . GLU A 1 149 ? 16.723 26.574 -17.457 1.00 89.88 149 GLU A O 1
ATOM 1213 N N . LYS A 1 150 ? 16.208 24.496 -16.790 1.00 85.81 150 LYS A N 1
ATOM 1214 C CA . LYS A 1 150 ? 16.945 24.583 -15.515 1.00 85.81 150 LYS A CA 1
ATOM 1215 C C . LYS A 1 150 ? 18.450 24.371 -15.650 1.00 85.81 150 LYS A C 1
ATOM 1217 O O . LYS A 1 150 ? 19.214 24.942 -14.873 1.00 85.81 150 LYS A O 1
ATOM 1222 N N . TYR A 1 151 ? 18.868 23.518 -16.580 1.00 85.38 151 TYR A N 1
ATOM 1223 C CA . TYR A 1 151 ? 20.226 22.975 -16.633 1.00 85.38 151 TYR A CA 1
ATOM 1224 C C . TYR A 1 151 ? 20.881 23.086 -18.018 1.00 85.38 151 TYR A C 1
ATOM 1226 O O . TYR A 1 151 ? 22.064 22.768 -18.138 1.00 85.38 151 TYR A O 1
ATOM 1234 N N . GLY A 1 152 ? 20.166 23.579 -19.034 1.00 87.25 152 GLY A N 1
ATOM 1235 C CA . GLY A 1 152 ? 20.631 23.657 -20.421 1.00 87.25 152 GLY A CA 1
ATOM 1236 C C . GLY A 1 152 ? 20.358 22.377 -21.216 1.00 87.25 152 GLY A C 1
ATOM 1237 O O . GLY A 1 152 ? 20.274 21.287 -20.651 1.00 87.25 152 GLY A O 1
ATOM 1238 N N . GLU A 1 153 ? 20.219 22.509 -22.538 1.00 84.81 153 GLU A N 1
ATOM 1239 C CA . GLU A 1 153 ? 19.819 21.415 -23.441 1.00 84.81 153 GLU A CA 1
ATOM 1240 C C . GLU A 1 153 ? 20.782 20.216 -23.398 1.00 84.81 153 GLU A C 1
ATOM 1242 O O . GLU A 1 153 ? 20.332 19.080 -23.284 1.00 84.81 153 GLU A O 1
ATOM 1247 N N . GLU A 1 154 ? 22.100 20.456 -23.383 1.00 77.25 154 GLU A N 1
ATOM 1248 C CA . GLU A 1 154 ? 23.110 19.382 -23.327 1.00 77.25 154 GLU A CA 1
ATOM 1249 C C . GLU A 1 154 ? 23.011 18.541 -22.041 1.00 77.25 154 GLU A C 1
ATOM 1251 O O . GLU A 1 154 ? 23.217 17.329 -22.063 1.00 77.25 154 GLU A O 1
ATOM 1256 N N . ASN A 1 155 ? 22.643 19.163 -20.916 1.00 80.81 155 ASN A N 1
ATOM 1257 C CA . ASN A 1 155 ? 22.424 18.443 -19.662 1.00 80.81 155 ASN A CA 1
ATOM 1258 C C . ASN A 1 155 ? 21.049 17.770 -19.617 1.00 80.81 155 ASN A C 1
ATOM 1260 O O . ASN A 1 155 ? 20.880 16.792 -18.892 1.00 80.81 155 ASN A O 1
ATOM 1264 N N . ALA A 1 156 ? 20.063 18.270 -20.365 1.00 81.25 156 ALA A N 1
ATOM 1265 C CA . ALA A 1 156 ? 18.711 17.725 -20.366 1.00 81.25 156 ALA A CA 1
ATOM 1266 C C . ALA A 1 156 ? 18.669 16.292 -20.906 1.00 81.25 156 ALA A C 1
ATOM 1268 O O . ALA A 1 156 ? 18.036 15.434 -20.289 1.00 81.25 156 ALA A O 1
ATOM 1269 N N . ASP A 1 157 ? 19.389 16.016 -21.997 1.00 79.00 157 ASP A N 1
ATOM 1270 C CA . ASP A 1 157 ? 19.497 14.664 -22.555 1.00 79.00 157 ASP A CA 1
ATOM 1271 C C . ASP A 1 157 ? 20.133 13.692 -21.557 1.00 79.00 157 ASP A C 1
ATOM 1273 O O . ASP A 1 157 ? 19.559 12.640 -21.262 1.00 79.00 157 ASP A O 1
ATOM 1277 N N . TYR A 1 158 ? 21.261 14.086 -20.960 1.00 78.62 158 TYR A N 1
ATOM 1278 C CA . TYR A 1 158 ? 21.940 13.289 -19.940 1.00 78.62 158 TYR A CA 1
ATOM 1279 C C . TYR A 1 158 ? 21.050 13.036 -18.712 1.00 78.62 158 TYR A C 1
ATOM 1281 O O . TYR A 1 158 ? 20.995 11.919 -18.203 1.00 78.62 158 TYR A O 1
ATOM 1289 N N . LEU A 1 159 ? 20.307 14.039 -18.237 1.00 79.25 159 LEU A N 1
ATOM 1290 C CA . LEU A 1 159 ? 19.410 13.893 -17.085 1.00 79.25 159 LEU A CA 1
ATOM 1291 C C . LEU A 1 159 ? 18.235 12.951 -17.378 1.00 79.25 159 LEU A C 1
ATOM 1293 O O . LEU A 1 159 ? 17.885 12.135 -16.524 1.00 79.25 159 LEU A O 1
ATOM 1297 N N . ILE A 1 160 ? 17.658 13.011 -18.583 1.00 79.12 160 ILE A N 1
ATOM 1298 C CA . ILE A 1 160 ? 16.623 12.061 -19.017 1.00 79.12 160 ILE A CA 1
ATOM 1299 C C . ILE A 1 160 ? 17.181 10.635 -19.082 1.00 79.12 160 ILE A C 1
ATOM 1301 O O . ILE A 1 160 ? 16.497 9.695 -18.668 1.00 79.12 160 ILE A O 1
ATOM 1305 N N . GLU A 1 161 ? 18.407 10.461 -19.572 1.00 75.88 161 GLU A N 1
ATOM 1306 C CA . GLU A 1 161 ? 19.077 9.160 -19.635 1.00 75.88 161 GLU A CA 1
ATOM 1307 C C . GLU A 1 161 ? 19.368 8.599 -18.236 1.00 75.88 161 GLU A C 1
ATOM 1309 O O . GLU A 1 161 ? 18.979 7.470 -17.928 1.00 75.88 161 GLU A O 1
ATOM 1314 N N . VAL A 1 162 ? 19.967 9.401 -17.350 1.00 74.00 162 VAL A N 1
ATOM 1315 C CA . VAL A 1 162 ? 20.243 9.020 -15.956 1.00 74.00 162 VAL A CA 1
ATOM 1316 C C . VAL A 1 162 ? 18.962 8.635 -15.235 1.00 74.00 162 VAL A C 1
ATOM 1318 O O . VAL A 1 162 ? 18.930 7.647 -14.506 1.00 74.00 162 VAL A O 1
ATOM 1321 N N . GLU A 1 163 ? 17.875 9.358 -15.450 1.00 68.50 163 GLU A N 1
ATOM 1322 C CA . GLU A 1 163 ? 16.611 9.015 -14.815 1.00 68.50 163 GLU A CA 1
ATOM 1323 C C . GLU A 1 163 ? 15.904 7.829 -15.460 1.00 68.50 163 GLU A C 1
ATOM 1325 O O . GLU A 1 163 ? 15.059 7.206 -14.832 1.00 68.50 163 GLU A O 1
ATOM 1330 N N . SER A 1 164 ? 16.262 7.474 -16.687 1.00 70.44 164 SER A N 1
ATOM 1331 C CA . SER A 1 164 ? 15.814 6.235 -17.319 1.00 70.44 164 SER A CA 1
ATOM 1332 C C . SER A 1 164 ? 16.675 5.037 -16.896 1.00 70.44 164 SER A C 1
ATOM 1334 O O . SER A 1 164 ? 16.263 3.894 -17.072 1.00 70.44 164 SER A O 1
ATOM 1336 N N . SER A 1 165 ? 17.842 5.270 -16.282 1.00 70.19 165 SER A N 1
ATOM 1337 C CA . SER A 1 165 ? 18.821 4.225 -15.953 1.00 70.19 165 SER A CA 1
ATOM 1338 C C . SER A 1 165 ? 18.331 3.177 -14.953 1.00 70.19 165 SER A C 1
ATOM 1340 O O . SER A 1 165 ? 18.851 2.063 -14.953 1.00 70.19 165 SER A O 1
ATOM 1342 N N . TRP A 1 166 ? 17.308 3.471 -14.138 1.00 71.19 166 TRP A N 1
ATOM 1343 C CA . TRP A 1 166 ? 16.729 2.469 -13.233 1.00 71.19 166 TRP A CA 1
ATOM 1344 C C . TRP A 1 166 ? 16.151 1.276 -13.998 1.00 71.19 166 TRP A C 1
ATOM 1346 O O . TRP A 1 166 ? 16.141 0.171 -13.460 1.00 71.19 166 TRP A O 1
ATOM 1356 N N . MET A 1 167 ? 15.719 1.484 -15.247 1.00 74.50 167 MET A N 1
ATOM 1357 C CA . MET A 1 167 ? 15.229 0.428 -16.131 1.00 74.50 167 MET A CA 1
ATOM 1358 C C . MET A 1 167 ? 16.334 -0.594 -16.433 1.00 74.50 167 MET A C 1
ATOM 1360 O O . MET A 1 167 ? 16.059 -1.784 -16.499 1.00 74.50 167 MET A O 1
ATOM 1364 N N . ASN A 1 168 ? 17.608 -0.189 -16.471 1.00 76.44 168 ASN A N 1
ATOM 1365 C CA . ASN A 1 168 ? 18.728 -1.111 -16.704 1.00 76.44 168 ASN A CA 1
ATOM 1366 C C . ASN A 1 168 ? 18.902 -2.160 -15.589 1.00 76.44 168 ASN A C 1
ATOM 1368 O O . ASN A 1 168 ? 19.617 -3.140 -15.781 1.00 76.44 168 ASN A O 1
ATOM 1372 N N . ASN A 1 169 ? 18.262 -1.966 -14.431 1.00 81.75 169 ASN A N 1
ATOM 1373 C CA . ASN A 1 169 ? 18.280 -2.928 -13.328 1.00 81.75 169 ASN A CA 1
ATOM 1374 C C . ASN A 1 169 ? 17.233 -4.039 -13.480 1.00 81.75 169 ASN A C 1
ATOM 1376 O O . ASN A 1 169 ? 17.189 -4.943 -12.648 1.00 81.75 169 ASN A O 1
ATOM 1380 N N . TYR A 1 170 ? 16.385 -3.965 -14.505 1.00 85.31 170 TYR A N 1
ATOM 1381 C CA . TYR A 1 170 ? 15.342 -4.942 -14.767 1.00 85.31 170 TYR A CA 1
ATOM 1382 C C . TYR A 1 170 ? 15.592 -5.654 -16.091 1.00 85.31 170 TYR A C 1
ATOM 1384 O O . TYR A 1 170 ? 16.093 -5.085 -17.058 1.00 85.31 170 TYR A O 1
ATOM 1392 N N . SER A 1 171 ? 15.213 -6.926 -16.115 1.00 89.62 171 SER A N 1
ATOM 1393 C CA . SER A 1 171 ? 15.165 -7.766 -17.313 1.00 89.62 171 SER A CA 1
ATOM 1394 C C . SER A 1 171 ? 13.801 -8.431 -17.501 1.00 89.62 171 SER A C 1
ATOM 1396 O O . SER A 1 171 ? 13.594 -9.107 -18.508 1.00 89.62 171 SER A O 1
ATOM 1398 N N . THR A 1 172 ? 12.876 -8.232 -16.555 1.00 93.69 172 THR A N 1
ATOM 1399 C CA . THR A 1 172 ? 11.544 -8.842 -16.537 1.00 93.69 172 THR A CA 1
ATOM 1400 C C . THR A 1 172 ? 10.476 -7.779 -16.283 1.00 93.69 172 THR A C 1
ATOM 1402 O O . THR A 1 172 ? 10.552 -7.036 -15.299 1.00 93.69 172 THR A O 1
ATOM 1405 N N . LEU A 1 173 ? 9.453 -7.751 -17.139 1.00 94.19 173 LEU A N 1
ATOM 1406 C CA . LEU A 1 173 ? 8.219 -6.991 -16.962 1.00 94.19 173 LEU A CA 1
ATOM 1407 C C . LEU A 1 173 ? 7.118 -7.936 -16.475 1.00 94.19 173 LEU A C 1
ATOM 1409 O O . LEU A 1 173 ? 6.712 -8.852 -17.189 1.00 94.19 173 LEU A O 1
ATOM 1413 N N . GLY A 1 174 ? 6.648 -7.726 -15.251 1.00 95.12 174 GLY A N 1
ATOM 1414 C CA . GLY A 1 174 ? 5.563 -8.495 -14.659 1.00 95.12 174 GLY A CA 1
ATOM 1415 C C . GLY A 1 174 ? 4.209 -7.838 -14.911 1.00 95.12 174 GLY A C 1
ATOM 1416 O O . GLY A 1 174 ? 4.071 -6.634 -14.705 1.00 95.12 174 GLY A O 1
ATOM 1417 N N . PHE A 1 175 ? 3.197 -8.609 -15.295 1.00 96.50 175 PHE A N 1
ATOM 1418 C CA . PHE A 1 175 ? 1.813 -8.150 -15.392 1.00 96.50 175 PHE A CA 1
ATOM 1419 C C . PHE A 1 175 ? 0.907 -8.981 -14.492 1.00 96.50 175 PHE A C 1
ATOM 1421 O O . PHE A 1 175 ? 0.887 -10.209 -14.582 1.00 96.50 175 PHE A O 1
ATOM 1428 N N . ILE A 1 176 ? 0.166 -8.301 -13.619 1.00 97.12 176 ILE A N 1
ATOM 1429 C CA . ILE A 1 176 ? -0.807 -8.924 -12.724 1.00 97.12 176 ILE A CA 1
ATOM 1430 C C . ILE A 1 176 ? -2.203 -8.733 -13.315 1.00 97.12 176 ILE A C 1
ATOM 1432 O O . ILE A 1 176 ? -2.725 -7.613 -13.327 1.00 97.12 176 ILE A O 1
ATOM 1436 N N . HIS A 1 177 ? -2.809 -9.828 -13.766 1.00 96.88 177 HIS A N 1
ATOM 1437 C CA . HIS A 1 177 ? -4.201 -9.852 -14.204 1.00 96.88 177 HIS A CA 1
ATOM 1438 C C . HIS A 1 177 ? -5.122 -9.641 -13.004 1.00 96.88 177 HIS A C 1
ATOM 1440 O O . HIS A 1 177 ? -4.967 -10.297 -11.972 1.00 96.88 177 HIS A O 1
ATOM 1446 N N . SER A 1 178 ? -6.081 -8.726 -13.143 1.00 95.62 178 SER A N 1
ATOM 1447 C CA . SER A 1 178 ? -7.069 -8.438 -12.101 1.00 95.62 178 SER A CA 1
ATOM 1448 C C . SER A 1 178 ? -8.319 -9.281 -12.316 1.00 95.62 178 SER A C 1
ATOM 1450 O O . SER A 1 178 ? -8.910 -9.270 -13.395 1.00 95.62 178 SER A O 1
ATOM 1452 N N . SER A 1 179 ? -8.768 -9.959 -11.264 1.00 95.81 179 SER A N 1
ATOM 1453 C CA . SER A 1 179 ? -10.032 -10.703 -11.258 1.00 95.81 179 SER A CA 1
ATOM 1454 C C . SER A 1 179 ? -11.268 -9.803 -11.128 1.00 95.81 179 SER A C 1
ATOM 1456 O O . SER A 1 179 ? -12.394 -10.286 -11.250 1.00 95.81 179 SER A O 1
ATOM 1458 N N . VAL A 1 180 ? -11.085 -8.497 -10.893 1.00 95.94 180 VAL A N 1
ATOM 1459 C CA . VAL A 1 180 ? -12.176 -7.515 -10.757 1.00 95.94 180 VAL A CA 1
ATOM 1460 C C . VAL A 1 180 ? -12.395 -6.726 -12.037 1.00 95.94 180 VAL A C 1
ATOM 1462 O O . VAL A 1 180 ? -13.538 -6.516 -12.445 1.00 95.94 180 VAL A O 1
ATOM 1465 N N . TYR A 1 181 ? -11.317 -6.239 -12.648 1.00 92.62 181 TYR A N 1
ATOM 1466 C CA . TYR A 1 181 ? -11.408 -5.437 -13.859 1.00 92.62 181 TYR A CA 1
ATOM 1467 C C . TYR A 1 181 ? -10.192 -5.624 -14.756 1.00 92.62 181 TYR A C 1
ATOM 1469 O O . TYR A 1 181 ? -9.056 -5.314 -14.388 1.00 92.62 181 TYR A O 1
ATOM 1477 N N . GLU A 1 182 ? -10.469 -6.024 -15.989 1.00 87.94 182 GLU A N 1
ATOM 1478 C CA . GLU A 1 182 ? -9.455 -6.259 -16.997 1.00 87.94 182 GLU A CA 1
ATOM 1479 C C . GLU A 1 182 ? -9.785 -5.519 -18.294 1.00 87.94 182 GLU A C 1
ATOM 1481 O O . GLU A 1 182 ? -10.939 -5.427 -18.715 1.00 87.94 182 GLU A O 1
ATOM 1486 N N . SER A 1 183 ? -8.740 -4.985 -18.924 1.00 89.25 183 SER A N 1
ATOM 1487 C CA . SER A 1 183 ? -8.794 -4.380 -20.250 1.00 89.25 183 SER A CA 1
ATOM 1488 C C . SER A 1 183 ? -7.692 -4.999 -21.107 1.00 89.25 183 SER A C 1
ATOM 1490 O O . SER A 1 183 ? -6.525 -4.912 -20.716 1.00 89.25 183 SER A O 1
ATOM 1492 N N . PRO A 1 184 ? -8.009 -5.562 -22.288 1.00 89.50 184 PRO A N 1
ATOM 1493 C CA . PRO A 1 184 ? -6.993 -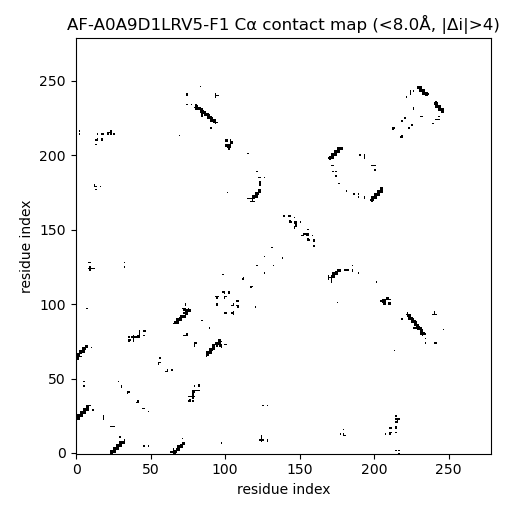6.111 -23.186 1.00 89.50 184 PRO A CA 1
ATOM 1494 C C . PRO A 1 184 ? -5.910 -5.097 -23.581 1.00 89.50 184 PRO A C 1
ATOM 1496 O O . PRO A 1 184 ? -4.760 -5.473 -23.790 1.00 89.50 184 PRO A O 1
ATOM 1499 N N . GLU A 1 185 ? -6.245 -3.802 -23.636 1.00 89.81 185 GLU A N 1
ATOM 1500 C CA . GLU A 1 185 ? -5.281 -2.752 -23.991 1.00 89.81 185 GLU A CA 1
ATOM 1501 C C . GLU A 1 185 ? -4.149 -2.619 -22.967 1.00 89.81 185 GLU A C 1
ATOM 1503 O O . GLU A 1 185 ? -3.030 -2.267 -23.327 1.00 89.81 185 GLU A O 1
ATOM 1508 N N . TYR A 1 186 ? -4.409 -2.939 -21.698 1.00 91.56 186 TYR A N 1
ATOM 1509 C CA . TYR A 1 186 ? -3.388 -2.899 -20.652 1.00 91.56 186 TYR A CA 1
ATOM 1510 C C . TYR A 1 186 ? -2.329 -3.972 -20.864 1.00 91.56 186 TYR A C 1
ATOM 1512 O O . TYR A 1 186 ? -1.141 -3.662 -20.821 1.00 91.56 186 TYR A O 1
ATOM 1520 N N . LEU A 1 187 ? -2.753 -5.198 -21.180 1.00 91.19 187 LEU A N 1
ATOM 1521 C CA . LEU A 1 187 ? -1.823 -6.265 -21.520 1.00 91.19 187 LEU A CA 1
ATOM 1522 C C . LEU A 1 187 ? -1.075 -5.944 -22.815 1.00 91.19 187 LEU A C 1
ATOM 1524 O O . LEU A 1 187 ? 0.146 -6.046 -22.846 1.00 91.19 187 LEU A O 1
ATOM 1528 N N . HIS A 1 188 ? -1.770 -5.494 -23.866 1.00 92.00 188 HIS A N 1
ATOM 1529 C CA . HIS A 1 188 ? -1.109 -5.107 -25.116 1.00 92.00 188 HIS A CA 1
ATOM 1530 C C . HIS A 1 188 ? -0.059 -4.012 -24.902 1.00 92.00 188 HIS A C 1
ATOM 1532 O O . HIS A 1 188 ? 1.023 -4.081 -25.480 1.00 92.00 188 HIS A O 1
ATOM 1538 N N . HIS A 1 189 ? -0.349 -3.015 -24.066 1.00 88.25 189 HIS A N 1
ATOM 1539 C CA . HIS A 1 189 ? 0.622 -1.995 -23.690 1.00 88.25 189 HIS A CA 1
ATOM 1540 C C . HIS A 1 189 ? 1.834 -2.606 -22.979 1.00 88.25 189 HIS A C 1
ATOM 1542 O O . HIS A 1 189 ? 2.969 -2.339 -23.361 1.00 88.25 189 HIS A O 1
ATOM 1548 N N . THR A 1 190 ? 1.608 -3.452 -21.973 1.00 90.75 190 THR A N 1
ATOM 1549 C CA . THR A 1 190 ? 2.685 -4.150 -21.264 1.00 90.75 190 THR A CA 1
ATOM 1550 C C . THR A 1 190 ? 3.540 -4.989 -22.219 1.00 90.75 190 THR A C 1
ATOM 1552 O O . THR A 1 190 ? 4.761 -4.914 -22.142 1.00 90.75 190 THR A O 1
ATOM 1555 N N . VAL A 1 191 ? 2.940 -5.718 -23.164 1.00 93.12 191 VAL A N 1
ATOM 1556 C CA . VAL A 1 191 ? 3.677 -6.476 -24.190 1.00 93.12 191 VAL A CA 1
ATOM 1557 C C . VAL A 1 191 ? 4.577 -5.547 -25.013 1.00 93.12 191 VAL A C 1
ATOM 1559 O O . VAL A 1 191 ? 5.768 -5.821 -25.141 1.00 93.12 191 VAL A O 1
ATOM 1562 N N . ARG A 1 192 ? 4.050 -4.413 -25.501 1.00 91.25 192 ARG A N 1
ATOM 1563 C CA . ARG A 1 192 ? 4.838 -3.431 -26.271 1.00 91.25 192 ARG A CA 1
ATOM 1564 C C . ARG A 1 192 ? 6.014 -2.868 -25.472 1.00 91.25 192 ARG A C 1
ATOM 1566 O O . ARG A 1 192 ? 7.104 -2.722 -26.018 1.00 91.25 192 ARG A O 1
ATOM 1573 N N . GLU A 1 193 ? 5.816 -2.568 -24.190 1.00 88.50 193 GLU A N 1
ATOM 1574 C CA . GLU A 1 193 ? 6.895 -2.067 -23.332 1.00 88.50 193 GLU A CA 1
ATOM 1575 C C . GLU A 1 193 ? 7.952 -3.143 -23.047 1.00 88.50 193 GLU A C 1
ATOM 1577 O O . GLU A 1 193 ? 9.147 -2.851 -23.101 1.00 88.50 193 GLU A O 1
ATOM 1582 N N . ALA A 1 194 ? 7.552 -4.402 -22.831 1.00 91.06 194 ALA A N 1
ATOM 1583 C CA . ALA A 1 194 ? 8.505 -5.505 -22.705 1.00 91.06 194 ALA A CA 1
ATOM 1584 C C . ALA A 1 194 ? 9.362 -5.651 -23.975 1.00 91.06 194 ALA A C 1
ATOM 1586 O O . ALA A 1 194 ? 10.584 -5.751 -23.880 1.00 91.06 194 ALA A O 1
ATOM 1587 N N . GLU A 1 195 ? 8.746 -5.602 -25.161 1.00 92.44 195 GLU A N 1
ATOM 1588 C CA . GLU A 1 195 ? 9.447 -5.700 -26.448 1.00 92.44 195 GLU A CA 1
ATOM 1589 C C . GLU A 1 195 ? 10.414 -4.528 -26.678 1.00 92.44 195 GLU A C 1
ATOM 1591 O O . GLU A 1 195 ? 11.578 -4.741 -27.018 1.00 92.44 195 GLU A O 1
ATOM 1596 N N . LYS A 1 196 ? 9.961 -3.292 -26.434 1.00 87.75 196 LYS A N 1
ATOM 1597 C CA . LYS A 1 196 ? 10.754 -2.055 -26.565 1.00 87.75 196 LYS A CA 1
ATOM 1598 C C . LYS A 1 196 ? 12.015 -2.068 -25.700 1.00 87.75 196 LYS A C 1
ATOM 1600 O O . LYS A 1 196 ? 13.055 -1.575 -26.132 1.00 87.75 196 LYS A O 1
ATOM 1605 N N . HIS A 1 197 ? 11.927 -2.641 -24.501 1.00 85.06 197 HIS A N 1
ATOM 1606 C CA . HIS A 1 197 ? 13.040 -2.740 -23.555 1.00 85.06 197 HIS A CA 1
ATOM 1607 C C . HIS A 1 197 ? 13.792 -4.081 -23.620 1.00 85.06 197 HIS A C 1
ATOM 1609 O O . HIS A 1 197 ? 14.767 -4.268 -22.891 1.00 85.06 197 HIS A O 1
ATOM 1615 N N . ASN A 1 198 ? 13.389 -4.996 -24.513 1.00 90.88 198 ASN A N 1
ATOM 1616 C CA . ASN A 1 198 ? 13.923 -6.357 -24.624 1.00 90.88 198 ASN A CA 1
ATOM 1617 C C . ASN A 1 198 ? 13.888 -7.121 -23.282 1.00 90.88 198 ASN A C 1
ATOM 1619 O O . ASN A 1 198 ? 14.845 -7.799 -22.897 1.00 90.88 198 ASN A O 1
ATOM 1623 N N . TRP A 1 199 ? 12.785 -6.972 -22.546 1.00 93.69 199 TRP A N 1
ATOM 1624 C CA . TRP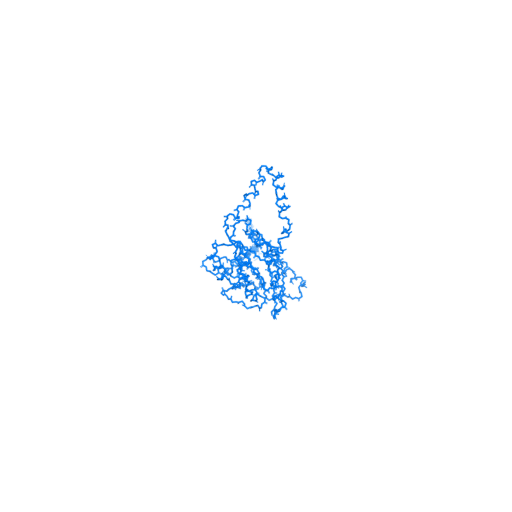 A 1 199 ? 12.523 -7.644 -21.275 1.00 93.69 199 TRP A CA 1
ATOM 1625 C C . TRP A 1 199 ? 11.655 -8.886 -21.463 1.00 93.69 199 TRP A C 1
ATOM 1627 O O . TRP A 1 199 ? 10.826 -8.968 -22.366 1.00 93.69 199 TRP A O 1
ATOM 1637 N N . GLN A 1 200 ? 11.820 -9.859 -20.569 1.00 94.56 200 GLN A N 1
ATOM 1638 C CA . GLN A 1 200 ? 10.945 -11.023 -20.493 1.00 94.56 200 GLN A CA 1
ATOM 1639 C C . GLN A 1 200 ? 9.583 -10.609 -19.935 1.00 94.56 200 GLN A C 1
ATOM 1641 O O . GLN A 1 200 ? 9.511 -9.929 -18.913 1.00 94.56 200 GLN A O 1
ATOM 1646 N N . LEU A 1 201 ? 8.501 -11.038 -20.579 1.00 95.50 201 LEU A N 1
ATOM 1647 C CA . LEU A 1 201 ? 7.153 -10.845 -20.056 1.00 95.50 201 LEU A CA 1
ATOM 1648 C C . LEU A 1 201 ? 6.805 -11.972 -19.074 1.00 95.50 201 LEU A C 1
ATOM 1650 O O . LEU A 1 201 ? 6.946 -13.153 -19.397 1.00 95.50 201 LEU A O 1
ATOM 1654 N N . ARG A 1 202 ? 6.323 -11.608 -17.883 1.00 95.62 202 ARG A N 1
ATOM 1655 C CA . ARG A 1 202 ? 5.837 -12.541 -16.859 1.00 95.62 202 ARG A CA 1
ATOM 1656 C C . ARG A 1 202 ? 4.405 -12.190 -16.476 1.00 95.62 202 ARG A C 1
ATOM 1658 O O . ARG A 1 202 ? 4.163 -11.202 -15.795 1.00 95.62 202 ARG A O 1
ATOM 1665 N N . GLU A 1 203 ? 3.464 -13.030 -16.869 1.00 96.31 203 GLU A N 1
ATOM 1666 C CA . GLU A 1 203 ? 2.045 -12.861 -16.551 1.00 96.31 203 GLU A CA 1
ATOM 1667 C C . GLU A 1 203 ? 1.651 -13.711 -15.338 1.00 96.31 203 GLU A C 1
ATOM 1669 O O . GLU A 1 203 ? 2.010 -14.888 -15.243 1.00 96.31 203 GLU A O 1
ATOM 1674 N N . VAL A 1 204 ? 0.911 -13.120 -14.397 1.00 96.81 204 VAL A N 1
ATOM 1675 C CA . VAL A 1 204 ? 0.381 -13.804 -13.208 1.00 96.81 204 VAL A CA 1
ATOM 1676 C C . VAL A 1 204 ? -1.031 -13.317 -12.895 1.00 96.81 204 VAL A C 1
ATOM 1678 O O . VAL A 1 204 ? -1.342 -12.146 -13.069 1.00 96.81 204 VAL A O 1
ATOM 1681 N N . ASN A 1 205 ? -1.895 -14.192 -12.384 1.00 97.81 205 ASN A N 1
ATOM 1682 C CA . ASN A 1 205 ? -3.214 -13.778 -11.894 1.00 97.81 205 ASN A CA 1
ATOM 1683 C C . ASN A 1 205 ? -3.123 -13.217 -10.475 1.00 97.81 205 ASN A C 1
ATOM 1685 O O . ASN A 1 205 ? -2.320 -13.706 -9.673 1.00 97.81 205 ASN A O 1
ATOM 1689 N N . ASP A 1 206 ? -3.956 -12.241 -10.136 1.00 97.50 206 ASP A N 1
ATOM 1690 C CA . ASP A 1 206 ? -4.097 -11.791 -8.756 1.00 97.50 206 ASP A CA 1
ATOM 1691 C C . ASP A 1 206 ? -4.585 -12.911 -7.815 1.00 97.50 206 ASP A C 1
ATOM 1693 O O . ASP A 1 206 ? -5.017 -13.996 -8.211 1.00 97.50 206 ASP A O 1
ATOM 1697 N N . ASP A 1 207 ? -4.428 -12.666 -6.522 1.00 98.19 207 ASP A N 1
ATOM 1698 C CA . ASP A 1 207 ? -5.115 -13.385 -5.461 1.00 98.19 207 ASP A CA 1
ATOM 1699 C C . ASP A 1 207 ? -5.560 -12.357 -4.421 1.00 98.19 207 ASP A C 1
ATOM 1701 O O . ASP A 1 207 ? -4.778 -11.826 -3.632 1.00 98.19 207 ASP A O 1
ATOM 1705 N N . LEU A 1 208 ? -6.858 -12.073 -4.413 1.00 97.75 208 LEU A N 1
ATOM 1706 C CA . LEU A 1 208 ? -7.444 -11.042 -3.564 1.00 97.75 208 LEU A CA 1
ATOM 1707 C C . LEU A 1 208 ? -7.578 -11.450 -2.090 1.00 97.75 208 LEU A C 1
ATOM 1709 O O . LEU A 1 208 ? -8.203 -10.718 -1.323 1.00 97.75 208 LEU A O 1
ATOM 1713 N N . ARG A 1 209 ? -7.050 -12.605 -1.658 1.00 98.00 209 ARG A N 1
ATOM 1714 C CA . ARG A 1 209 ? -7.217 -13.113 -0.286 1.00 98.00 209 ARG A CA 1
ATOM 1715 C C . ARG A 1 209 ? -6.807 -12.097 0.781 1.00 98.00 209 ARG A C 1
ATOM 1717 O O . ARG A 1 209 ? -7.595 -11.847 1.691 1.00 98.00 209 ARG A O 1
ATOM 1724 N N . MET A 1 210 ? -5.627 -11.479 0.674 1.00 98.19 210 MET A N 1
ATOM 1725 C CA . MET A 1 210 ? -5.186 -10.488 1.670 1.00 98.19 210 MET A CA 1
ATOM 1726 C C . MET A 1 210 ? -6.063 -9.235 1.668 1.00 98.19 210 MET A C 1
ATOM 1728 O O . MET A 1 210 ? -6.444 -8.756 2.735 1.00 98.19 210 MET A O 1
ATOM 1732 N N . LEU A 1 211 ? -6.441 -8.737 0.487 1.00 98.56 211 LEU A N 1
ATOM 1733 C CA . LEU A 1 211 ? -7.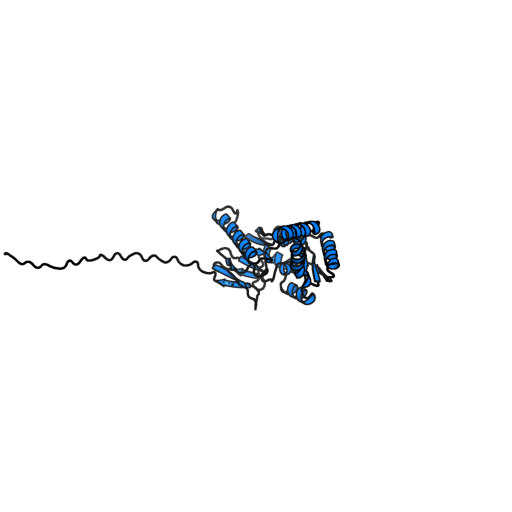349 -7.593 0.364 1.00 98.56 211 LEU A CA 1
ATOM 1734 C C . LEU A 1 211 ? -8.734 -7.908 0.947 1.00 98.56 211 LEU A C 1
ATOM 1736 O O . LEU A 1 211 ? -9.350 -7.059 1.589 1.00 98.56 211 LEU A O 1
ATOM 1740 N N . ARG A 1 212 ? -9.204 -9.150 0.799 1.00 98.56 212 ARG A N 1
ATOM 1741 C CA . ARG A 1 212 ? -10.451 -9.625 1.407 1.00 98.56 212 ARG A CA 1
ATOM 1742 C C . ARG A 1 212 ? -10.360 -9.642 2.929 1.00 98.56 212 ARG A C 1
ATOM 1744 O O . ARG A 1 212 ? -11.269 -9.151 3.589 1.00 98.56 212 ARG A O 1
ATOM 1751 N N . MET A 1 213 ? -9.256 -10.138 3.485 1.00 98.56 213 MET A N 1
ATOM 1752 C CA . MET A 1 213 ? -9.026 -10.119 4.935 1.00 98.56 213 MET A CA 1
ATOM 1753 C C . MET A 1 213 ? -9.008 -8.691 5.487 1.00 98.56 213 MET A C 1
ATOM 1755 O O . MET A 1 213 ? -9.563 -8.443 6.554 1.00 98.56 213 MET A O 1
ATOM 1759 N N . MET A 1 214 ? -8.439 -7.736 4.740 1.00 98.44 214 MET A N 1
ATOM 1760 C CA . MET A 1 214 ? -8.446 -6.321 5.117 1.00 98.44 214 MET A CA 1
ATOM 1761 C C . MET A 1 214 ? -9.862 -5.760 5.271 1.00 98.44 214 MET A C 1
ATOM 1763 O O . MET A 1 214 ? -10.142 -5.135 6.291 1.00 98.44 214 MET A O 1
ATOM 1767 N N . VAL A 1 215 ? -10.749 -5.992 4.294 1.00 98.50 215 VAL A N 1
ATOM 1768 C CA . VAL A 1 215 ? -12.124 -5.454 4.325 1.00 98.50 215 VAL A CA 1
ATOM 1769 C C . VAL A 1 215 ? -13.060 -6.230 5.260 1.00 98.50 215 VAL A C 1
ATOM 1771 O O . VAL A 1 215 ? -14.040 -5.669 5.750 1.00 98.50 215 VAL A O 1
ATOM 1774 N N . ASN A 1 216 ? -12.782 -7.513 5.512 1.00 98.44 216 ASN A N 1
ATOM 1775 C CA . ASN A 1 216 ? -13.623 -8.379 6.345 1.00 98.44 216 ASN A CA 1
ATOM 1776 C C . ASN A 1 216 ? -13.225 -8.375 7.827 1.00 98.44 216 ASN A C 1
ATOM 1778 O O . ASN A 1 216 ? -14.013 -8.810 8.665 1.00 98.44 216 ASN A O 1
ATOM 1782 N N . GLY A 1 217 ? -12.048 -7.849 8.170 1.00 97.81 217 GLY A N 1
ATOM 1783 C CA . GLY A 1 217 ? -11.563 -7.854 9.550 1.00 97.81 217 GLY A CA 1
ATOM 1784 C C . GLY A 1 217 ? -10.932 -9.177 9.992 1.00 97.81 217 GLY A C 1
ATOM 1785 O O . GLY A 1 217 ? -10.765 -9.403 11.186 1.00 97.81 217 GLY A O 1
ATOM 1786 N N . ASP A 1 218 ? -10.567 -10.047 9.048 1.00 97.50 218 ASP A N 1
ATOM 1787 C CA . ASP A 1 218 ? -10.014 -11.384 9.310 1.00 97.50 218 ASP A CA 1
ATOM 1788 C C . ASP A 1 218 ? -8.484 -11.336 9.503 1.00 97.50 218 ASP A C 1
ATOM 1790 O O . ASP A 1 218 ? -7.725 -12.072 8.866 1.00 97.50 218 ASP A O 1
ATOM 1794 N N . TRP A 1 219 ? -7.994 -10.417 10.337 1.00 97.62 219 TRP A N 1
ATOM 1795 C CA . TRP A 1 219 ? -6.560 -10.146 10.473 1.00 97.62 219 TRP A CA 1
ATOM 1796 C C . TRP A 1 219 ? -5.879 -11.145 11.413 1.00 97.62 219 TRP A C 1
ATOM 1798 O O . TRP A 1 219 ? -6.079 -11.112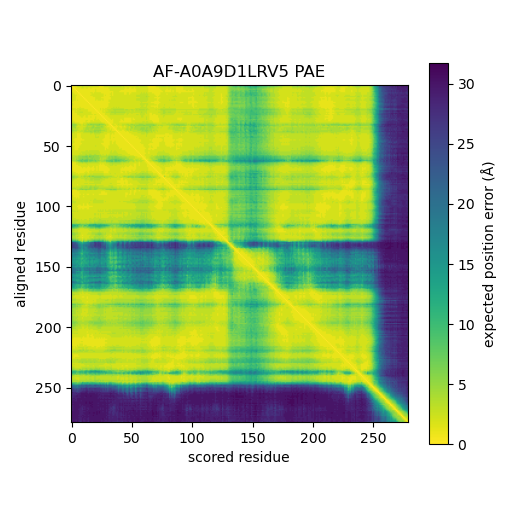 12.625 1.00 97.62 219 TRP A O 1
ATOM 1808 N N . ASN A 1 220 ? -5.026 -12.013 10.866 1.00 95.69 220 ASN A N 1
ATOM 1809 C CA . ASN A 1 220 ? -4.154 -12.865 11.676 1.00 95.69 220 ASN A CA 1
ATOM 1810 C C . ASN A 1 220 ? -2.796 -12.187 11.932 1.00 95.69 220 ASN A C 1
ATOM 1812 O O . ASN A 1 220 ? -2.270 -11.487 11.069 1.00 95.69 220 ASN A O 1
ATOM 1816 N N . GLU A 1 221 ? -2.201 -12.433 13.100 1.00 94.88 221 GLU A N 1
ATOM 1817 C CA . GLU A 1 221 ? -0.962 -11.760 13.526 1.00 94.88 221 GLU A CA 1
ATOM 1818 C C . GLU A 1 221 ? 0.285 -12.141 12.705 1.00 94.88 221 GLU A C 1
ATOM 1820 O O . GLU A 1 221 ? 1.279 -11.410 12.715 1.00 94.88 221 GLU A O 1
ATOM 1825 N N . ASN A 1 222 ? 0.239 -13.259 11.969 1.00 95.19 222 ASN A N 1
ATOM 1826 C CA . ASN A 1 222 ? 1.341 -13.692 11.104 1.00 95.19 222 ASN A CA 1
ATOM 1827 C C . ASN A 1 222 ? 1.443 -12.831 9.839 1.00 95.19 222 ASN A C 1
ATOM 1829 O O . ASN A 1 222 ? 2.538 -12.610 9.327 1.00 95.19 222 ASN A O 1
ATOM 1833 N N . GLU A 1 223 ? 0.309 -12.347 9.336 1.00 97.19 223 GLU A N 1
ATOM 1834 C CA . GLU A 1 223 ? 0.218 -11.599 8.078 1.00 97.19 223 GLU A CA 1
ATOM 1835 C C . GLU A 1 223 ? -0.125 -10.124 8.280 1.00 97.19 223 GLU A C 1
ATOM 1837 O O . GLU A 1 223 ? 0.059 -9.321 7.366 1.00 97.19 223 GLU A O 1
ATOM 1842 N N . PHE A 1 224 ? -0.576 -9.749 9.476 1.00 98.50 224 PHE A N 1
ATOM 1843 C CA . PHE A 1 224 ? -0.917 -8.383 9.841 1.00 98.50 224 PHE A CA 1
ATOM 1844 C C . PHE A 1 224 ? -0.261 -7.999 11.165 1.00 98.50 224 PHE A C 1
ATOM 1846 O O . PHE A 1 224 ? -0.153 -8.791 12.099 1.00 98.50 224 PHE A O 1
ATOM 1853 N N . LEU A 1 225 ? 0.183 -6.753 11.250 1.00 98.31 225 LEU A N 1
ATOM 1854 C CA . LEU A 1 225 ? 0.512 -6.105 12.507 1.00 98.31 225 LEU A CA 1
ATOM 1855 C C . LEU A 1 225 ? -0.712 -5.297 12.944 1.00 98.31 225 LEU A C 1
ATOM 1857 O O . LEU A 1 225 ? -1.214 -4.480 12.175 1.00 98.31 225 LEU A O 1
ATOM 1861 N N . ILE A 1 226 ? -1.171 -5.527 14.172 1.00 98.19 226 ILE A N 1
ATOM 1862 C CA . ILE A 1 226 ? -2.244 -4.761 14.810 1.00 98.19 226 ILE A CA 1
ATOM 1863 C C . ILE A 1 226 ? -1.590 -3.901 15.892 1.00 98.19 226 ILE A C 1
ATOM 1865 O O . ILE A 1 226 ? -1.096 -4.433 16.885 1.00 98.19 226 ILE A O 1
ATOM 1869 N N . LEU A 1 227 ? -1.556 -2.587 15.682 1.00 97.38 227 LEU A N 1
ATOM 1870 C CA . LEU A 1 227 ? -1.023 -1.617 16.630 1.00 97.38 227 LEU A CA 1
ATOM 1871 C C . LEU A 1 227 ? -2.079 -1.247 17.660 1.00 97.38 227 LEU A C 1
ATOM 1873 O O . LEU A 1 227 ? -3.231 -0.963 17.322 1.00 97.38 227 LEU A O 1
ATOM 1877 N N . LYS A 1 228 ? -1.648 -1.195 18.915 1.00 95.56 228 LYS A N 1
ATOM 1878 C CA . LYS A 1 228 ? -2.436 -0.710 20.043 1.00 95.56 228 LYS A CA 1
ATOM 1879 C C . LYS A 1 228 ? -2.199 0.789 20.261 1.00 95.56 228 LYS A C 1
ATOM 1881 O O . LYS A 1 228 ? -1.162 1.318 19.857 1.00 95.56 228 LYS A O 1
ATOM 1886 N N . PRO A 1 229 ? -3.131 1.479 20.941 1.00 94.81 229 PRO A N 1
ATOM 1887 C CA . PRO A 1 229 ? -2.937 2.861 21.371 1.00 94.81 229 PRO A CA 1
ATOM 1888 C C . PRO A 1 229 ? -1.584 3.081 22.062 1.00 94.81 229 PRO A C 1
ATOM 1890 O O . PRO A 1 229 ? -1.222 2.335 22.974 1.00 94.81 229 PRO A O 1
ATOM 1893 N N . GLY A 1 230 ? -0.850 4.108 21.634 1.00 93.75 230 GLY A N 1
ATOM 1894 C CA . GLY A 1 230 ? 0.482 4.436 22.152 1.00 93.75 230 GLY A CA 1
ATOM 1895 C C . GLY A 1 230 ? 1.634 3.629 21.543 1.00 93.75 230 GLY A C 1
ATOM 1896 O O . GLY A 1 230 ? 2.766 3.755 22.007 1.00 93.75 230 GLY A O 1
ATOM 1897 N N . GLU A 1 231 ? 1.381 2.814 20.519 1.00 97.38 231 GLU A N 1
ATOM 1898 C CA . GLU A 1 231 ? 2.413 2.128 19.735 1.00 97.38 231 GLU A CA 1
ATOM 1899 C C . GLU A 1 231 ? 2.651 2.827 18.389 1.00 97.38 231 GLU A C 1
ATOM 1901 O O . GLU A 1 231 ? 1.806 3.565 17.883 1.00 97.38 231 GLU A O 1
ATOM 1906 N N . ARG A 1 232 ? 3.802 2.558 17.772 1.00 97.50 232 ARG A N 1
ATOM 1907 C CA . ARG A 1 232 ? 4.147 2.989 16.414 1.00 97.50 232 ARG A CA 1
ATOM 1908 C C . ARG A 1 232 ? 4.712 1.846 15.582 1.00 97.50 232 ARG A C 1
ATOM 1910 O O . ARG A 1 232 ? 5.237 0.868 16.118 1.00 97.50 232 ARG A O 1
ATOM 1917 N N . ILE A 1 233 ? 4.644 2.002 14.263 1.00 98.00 233 ILE A N 1
ATOM 1918 C CA . ILE A 1 233 ? 5.175 1.026 13.310 1.00 98.00 233 ILE A CA 1
ATOM 1919 C C . ILE A 1 233 ? 6.702 1.134 13.276 1.00 98.00 233 ILE A C 1
ATOM 1921 O O . ILE A 1 233 ? 7.245 2.199 12.983 1.00 98.00 233 ILE A O 1
ATOM 1925 N N . ALA A 1 234 ? 7.397 0.021 13.490 1.00 97.31 234 ALA A N 1
ATOM 1926 C CA . ALA A 1 234 ? 8.830 -0.117 13.260 1.00 97.31 234 ALA A CA 1
ATOM 1927 C C . ALA A 1 234 ? 9.113 -1.217 12.228 1.00 97.31 234 ALA A C 1
ATOM 1929 O O . ALA A 1 234 ? 8.346 -2.171 12.094 1.00 97.31 234 ALA A O 1
ATOM 1930 N N . ALA A 1 235 ? 10.225 -1.095 11.502 1.00 95.56 235 ALA A N 1
ATOM 1931 C CA . ALA A 1 235 ? 10.684 -2.150 10.606 1.00 95.56 235 ALA A CA 1
ATOM 1932 C C . ALA A 1 235 ? 11.286 -3.316 11.406 1.0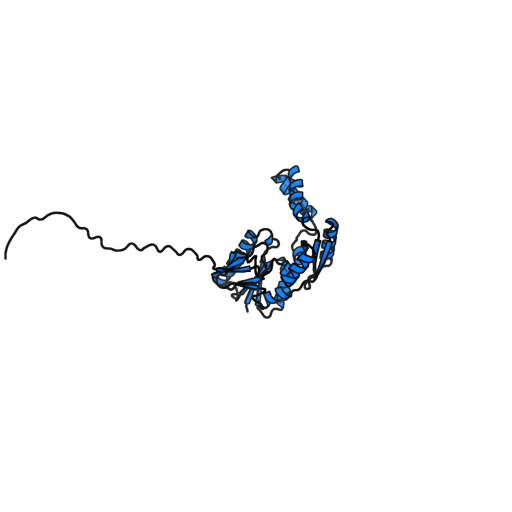0 95.56 235 ALA A C 1
ATOM 1934 O O . ALA A 1 235 ? 12.038 -3.115 12.363 1.00 95.56 235 ALA A O 1
ATOM 1935 N N . ASP A 1 236 ? 10.983 -4.537 10.978 1.00 94.62 236 ASP A N 1
ATOM 1936 C CA . ASP A 1 236 ? 11.576 -5.776 11.474 1.00 94.62 236 ASP A CA 1
ATOM 1937 C C . ASP A 1 236 ? 12.255 -6.520 10.318 1.00 94.62 236 ASP A C 1
ATOM 1939 O O . ASP A 1 236 ? 11.689 -7.425 9.703 1.00 94.62 236 ASP A O 1
ATOM 1943 N N . TYR A 1 237 ? 13.479 -6.095 9.997 1.00 85.38 237 TYR A N 1
ATOM 1944 C CA . TYR A 1 237 ? 14.233 -6.595 8.842 1.00 85.38 237 TYR A CA 1
ATOM 1945 C C . TYR A 1 237 ? 14.623 -8.076 8.944 1.00 85.38 237 TYR A C 1
ATOM 1947 O O . TYR A 1 237 ? 14.900 -8.697 7.921 1.00 85.38 237 TYR A O 1
ATOM 1955 N N . ALA A 1 238 ? 14.666 -8.632 10.157 1.00 83.38 238 ALA A N 1
ATOM 1956 C CA . ALA A 1 238 ? 15.068 -10.016 10.403 1.00 83.38 238 ALA A CA 1
ATOM 1957 C C . ALA A 1 238 ? 13.880 -10.956 10.661 1.00 83.38 238 ALA A C 1
ATOM 1959 O O . ALA A 1 238 ? 14.067 -12.171 10.705 1.00 83.38 238 ALA A O 1
ATOM 1960 N N . GLY A 1 239 ? 12.681 -10.408 10.852 1.00 87.50 239 GLY A N 1
ATOM 1961 C CA . GLY A 1 239 ? 11.501 -11.170 11.230 1.00 87.50 239 GLY A CA 1
ATOM 1962 C C . GLY A 1 239 ? 10.310 -10.879 10.332 1.00 87.50 239 GLY A C 1
ATOM 1963 O O . GLY A 1 239 ? 10.335 -11.102 9.122 1.00 87.50 239 GLY A O 1
ATOM 1964 N N . ALA A 1 240 ? 9.226 -10.412 10.938 1.00 89.75 240 ALA A N 1
ATOM 1965 C CA . ALA A 1 240 ? 7.903 -10.377 10.324 1.00 89.75 240 ALA A CA 1
ATOM 1966 C C . ALA A 1 240 ? 7.628 -9.078 9.539 1.00 89.75 240 ALA A C 1
ATOM 1968 O O . ALA A 1 240 ? 6.476 -8.640 9.462 1.00 89.75 240 ALA A O 1
ATOM 1969 N N . LYS A 1 241 ? 8.680 -8.456 8.981 1.00 93.25 241 LYS A N 1
ATOM 1970 C CA . LYS A 1 241 ? 8.713 -7.187 8.219 1.00 93.25 241 LYS A CA 1
ATOM 1971 C C . LYS A 1 241 ? 8.403 -5.927 9.019 1.00 93.25 241 LYS A C 1
ATOM 1973 O O . LYS A 1 241 ? 9.105 -4.927 8.888 1.00 93.25 241 LYS A O 1
ATOM 1978 N N . LEU A 1 242 ? 7.372 -5.970 9.849 1.00 96.31 242 LEU A N 1
ATOM 1979 C CA . LEU A 1 242 ? 6.931 -4.872 10.702 1.00 96.31 242 LEU A CA 1
ATOM 1980 C C . LEU A 1 242 ? 6.905 -5.330 12.162 1.00 96.31 242 LEU A C 1
ATOM 1982 O O . LEU A 1 242 ? 6.808 -6.515 12.456 1.00 96.31 242 LEU A O 1
ATOM 1986 N N . LYS A 1 243 ? 6.957 -4.414 13.113 1.00 96.88 243 LYS A N 1
ATOM 1987 C CA . LYS A 1 243 ? 6.702 -4.705 14.528 1.00 96.88 243 LYS A CA 1
ATOM 1988 C C . LYS A 1 243 ? 6.153 -3.460 15.211 1.00 96.88 243 LYS A C 1
ATOM 1990 O O . LYS A 1 243 ? 6.338 -2.351 14.713 1.00 96.88 243 LYS A O 1
ATOM 1995 N N . ALA A 1 244 ? 5.482 -3.655 16.337 1.00 97.19 244 ALA A N 1
ATOM 1996 C CA . ALA A 1 244 ? 5.094 -2.556 17.205 1.00 97.19 244 ALA A CA 1
ATOM 1997 C C . ALA A 1 244 ? 6.275 -2.159 18.100 1.00 97.19 244 ALA A C 1
ATOM 1999 O O . ALA A 1 244 ? 6.987 -3.016 18.627 1.00 97.19 244 ALA A O 1
ATOM 2000 N N . GLU A 1 245 ? 6.461 -0.858 18.289 1.00 96.31 245 GLU A N 1
ATOM 2001 C CA . GLU A 1 245 ? 7.325 -0.289 19.323 1.00 96.31 245 GLU A CA 1
ATOM 2002 C C . GLU A 1 245 ? 6.558 0.799 20.084 1.00 96.31 245 GLU A C 1
ATOM 2004 O O . GLU A 1 245 ? 5.651 1.403 19.510 1.00 96.31 245 GLU A O 1
ATOM 2009 N N . PRO A 1 246 ? 6.905 1.094 21.350 1.00 95.75 246 PRO A N 1
ATOM 2010 C CA . PRO A 1 246 ? 6.309 2.219 22.062 1.00 95.75 246 PRO A CA 1
ATOM 2011 C C . PRO A 1 246 ? 6.494 3.529 21.285 1.00 95.75 246 PRO A C 1
ATOM 2013 O O . PRO A 1 246 ? 7.605 3.842 20.840 1.00 95.75 246 PRO A O 1
ATOM 2016 N N . ALA A 1 247 ? 5.416 4.298 21.128 1.00 90.56 247 ALA A N 1
ATOM 2017 C CA . ALA A 1 247 ? 5.498 5.645 20.584 1.00 90.56 247 ALA A CA 1
ATOM 2018 C C . ALA A 1 247 ? 6.258 6.557 21.572 1.00 90.56 247 ALA A C 1
ATOM 2020 O O . ALA A 1 247 ? 6.159 6.365 22.793 1.00 90.56 247 ALA A O 1
ATOM 2021 N N . PRO A 1 248 ? 7.040 7.540 21.090 1.00 84.38 248 PRO A N 1
ATOM 2022 C CA . PRO A 1 248 ? 7.674 8.526 21.952 1.00 84.38 248 PRO A CA 1
ATOM 2023 C C . PRO A 1 248 ? 6.604 9.227 22.788 1.00 84.38 248 PRO A C 1
ATOM 2025 O O . PRO A 1 248 ? 5.649 9.778 22.246 1.00 84.38 248 PRO A O 1
ATOM 2028 N N . GLN A 1 249 ? 6.754 9.230 24.114 1.00 68.75 249 GLN A N 1
ATOM 2029 C CA . GLN A 1 249 ? 5.869 10.054 24.928 1.00 68.75 249 GLN A CA 1
ATOM 2030 C C . GLN A 1 249 ? 6.135 11.530 24.611 1.00 68.75 249 GLN A C 1
ATOM 2032 O O . GLN A 1 249 ? 7.306 11.921 24.516 1.00 68.75 249 GLN A O 1
ATOM 2037 N N . PRO A 1 250 ? 5.089 12.367 24.480 1.00 59.59 250 PRO A N 1
ATOM 2038 C CA . PRO A 1 250 ? 5.295 13.802 24.425 1.00 59.59 250 PRO A CA 1
ATOM 2039 C C . PRO A 1 250 ? 6.077 14.228 25.677 1.00 59.59 250 PRO A C 1
ATOM 2041 O O . PRO A 1 250 ? 5.830 13.684 26.762 1.00 59.59 250 PRO A O 1
ATOM 2044 N N . PRO A 1 251 ? 7.042 15.159 25.556 1.00 45.97 251 PRO A N 1
ATOM 2045 C CA . PRO A 1 251 ? 7.805 15.619 26.706 1.00 45.97 251 PRO A CA 1
ATOM 2046 C C . PRO A 1 251 ? 6.826 16.097 27.776 1.00 45.97 251 PRO A C 1
ATOM 2048 O O . PRO A 1 251 ? 5.956 16.927 27.500 1.00 45.97 251 PRO A O 1
ATOM 2051 N N . GLN A 1 252 ? 6.936 15.543 28.988 1.00 43.34 252 GLN A N 1
ATOM 2052 C CA . GLN A 1 252 ? 6.081 15.986 30.081 1.00 43.34 252 GLN A CA 1
ATOM 2053 C C . GLN A 1 252 ? 6.274 17.492 30.272 1.00 43.34 252 GLN A C 1
ATOM 2055 O O . GLN A 1 252 ? 7.421 17.957 30.257 1.00 43.34 252 GLN A O 1
ATOM 2060 N N . PRO A 1 253 ? 5.190 18.268 30.450 1.00 50.09 253 PRO A N 1
ATOM 2061 C CA . PRO A 1 253 ? 5.330 19.671 30.779 1.00 50.09 253 PRO A CA 1
ATOM 2062 C C . PRO A 1 253 ? 6.173 19.754 32.047 1.00 50.09 253 PRO A C 1
ATOM 2064 O O . PRO A 1 253 ? 5.821 19.175 33.077 1.00 50.09 253 PRO A O 1
ATOM 2067 N N . VAL A 1 254 ? 7.319 20.431 31.952 1.00 54.34 254 VAL A N 1
ATOM 2068 C CA . VAL A 1 254 ? 8.179 20.683 33.104 1.00 54.34 254 VAL A CA 1
ATOM 2069 C C . VAL A 1 254 ? 7.303 21.416 34.109 1.00 54.34 254 VAL A C 1
ATOM 2071 O O . VAL A 1 254 ? 6.894 22.550 33.866 1.00 54.34 254 VAL A O 1
ATOM 2074 N N . SER A 1 255 ? 6.939 20.733 35.195 1.00 52.59 255 SER A N 1
ATOM 2075 C CA . SER A 1 255 ? 6.207 21.328 36.305 1.00 52.59 255 SER A CA 1
ATOM 2076 C C . SER A 1 255 ? 6.998 22.553 36.741 1.00 52.59 255 SER A C 1
ATOM 2078 O O . SER A 1 255 ? 8.049 22.409 37.367 1.00 52.59 255 SER A O 1
ATOM 2080 N N . ALA A 1 256 ? 6.516 23.751 36.402 1.00 49.59 256 ALA A N 1
ATOM 2081 C CA . ALA A 1 256 ? 7.031 24.976 36.978 1.00 49.59 256 ALA A CA 1
ATOM 2082 C C . ALA A 1 256 ? 6.899 24.812 38.492 1.00 49.59 256 ALA A C 1
ATOM 2084 O O . ALA A 1 256 ? 5.784 24.759 39.020 1.00 49.59 256 ALA A O 1
ATOM 2085 N N . ALA A 1 257 ? 8.032 24.629 39.173 1.00 47.31 257 ALA A N 1
ATOM 2086 C CA . ALA A 1 257 ? 8.071 24.590 40.619 1.00 47.31 257 ALA A CA 1
ATOM 2087 C C . ALA A 1 257 ? 7.353 25.851 41.101 1.00 47.31 257 ALA A C 1
ATOM 2089 O O . ALA A 1 257 ? 7.778 26.969 40.801 1.00 47.31 257 ALA A O 1
ATOM 2090 N N . ARG A 1 258 ? 6.211 25.674 41.778 1.00 47.91 258 ARG A N 1
ATOM 2091 C CA . ARG A 1 258 ? 5.555 26.786 42.461 1.00 47.91 258 ARG A CA 1
ATOM 2092 C C . ARG A 1 258 ? 6.610 27.383 43.393 1.00 47.91 258 ARG A C 1
ATOM 2094 O O . ARG A 1 258 ? 7.179 26.611 44.168 1.00 47.91 258 ARG A O 1
ATOM 2101 N N . PRO A 1 259 ? 6.906 28.691 43.325 1.00 47.09 259 PRO A N 1
ATOM 2102 C CA . PRO A 1 259 ? 7.800 29.290 44.297 1.00 47.09 259 PRO A CA 1
ATOM 2103 C C . PRO A 1 259 ? 7.222 29.009 45.685 1.00 47.09 259 PRO A C 1
ATOM 2105 O O . PRO A 1 259 ? 6.035 29.231 45.940 1.00 47.09 259 PRO A O 1
ATOM 2108 N N . SER A 1 260 ? 8.049 28.422 46.543 1.00 50.19 260 SER A N 1
ATOM 2109 C CA . SER A 1 260 ? 7.730 28.165 47.937 1.00 50.19 260 SER A CA 1
ATOM 2110 C C . SER A 1 260 ? 7.355 29.490 48.595 1.00 50.19 260 SER A C 1
ATOM 2112 O O . SER A 1 260 ? 8.193 30.382 48.716 1.00 50.19 260 SER A O 1
ATOM 2114 N N . ASN A 1 261 ? 6.098 29.621 49.024 1.00 51.84 261 ASN A N 1
ATOM 2115 C CA . ASN A 1 261 ? 5.686 30.648 49.977 1.00 51.84 261 ASN A CA 1
ATOM 2116 C C . ASN A 1 261 ? 6.283 30.293 51.347 1.00 51.84 261 ASN A C 1
ATOM 2118 O O . ASN A 1 261 ? 5.575 29.852 52.251 1.00 51.84 261 ASN A O 1
ATOM 2122 N N . GLU A 1 262 ? 7.595 30.448 51.490 1.00 48.06 262 GLU A N 1
ATOM 2123 C CA . GLU A 1 262 ? 8.206 30.600 52.802 1.00 48.06 262 GLU A CA 1
ATOM 2124 C C . GLU A 1 262 ? 8.136 32.085 53.180 1.00 48.06 262 GLU A C 1
ATOM 2126 O O . GLU A 1 262 ? 8.570 32.941 52.401 1.00 48.06 262 GLU A O 1
ATOM 2131 N N . PRO A 1 263 ? 7.564 32.440 54.342 1.00 41.38 263 PRO A N 1
ATOM 2132 C CA . PRO A 1 263 ? 7.602 33.811 54.814 1.00 41.38 263 PRO A CA 1
ATOM 2133 C C . PRO A 1 263 ? 9.056 34.188 55.108 1.00 41.38 263 PRO A C 1
ATOM 2135 O O . PRO A 1 263 ? 9.693 33.629 55.998 1.00 41.38 263 PRO A O 1
ATOM 2138 N N . VAL A 1 264 ? 9.578 35.158 54.357 1.00 45.25 264 VAL A N 1
ATOM 2139 C CA . VAL A 1 264 ? 10.892 35.756 54.606 1.00 45.25 264 VAL A CA 1
ATOM 2140 C C . VAL A 1 264 ? 10.838 36.466 55.960 1.00 45.25 264 VAL A C 1
ATOM 2142 O O . VAL A 1 264 ? 10.273 37.552 56.088 1.00 45.25 264 VAL A O 1
ATOM 2145 N N . SER A 1 265 ? 11.411 35.847 56.992 1.00 40.09 265 SER A N 1
ATOM 2146 C CA . SER A 1 265 ? 11.639 36.493 58.282 1.00 40.09 265 SER A CA 1
ATOM 2147 C C . SER A 1 265 ? 12.736 37.546 58.118 1.00 40.09 265 SER A C 1
ATOM 2149 O O . SER A 1 265 ? 13.922 37.219 58.038 1.00 40.09 265 SER A O 1
ATOM 2151 N N . VAL A 1 266 ? 12.350 38.818 58.049 1.00 41.78 266 VAL A N 1
ATOM 2152 C CA . VAL A 1 266 ? 13.295 39.939 58.050 1.00 41.78 266 VAL A CA 1
ATOM 2153 C C . VAL A 1 266 ? 13.817 40.121 59.476 1.00 41.78 266 VAL A C 1
ATOM 2155 O O . VAL A 1 266 ? 13.151 40.703 60.329 1.00 41.78 266 VAL A O 1
ATOM 2158 N N . ALA A 1 267 ? 15.008 39.591 59.748 1.00 35.09 267 ALA A N 1
ATOM 2159 C CA . ALA A 1 267 ? 15.754 39.884 60.963 1.00 35.09 267 ALA A CA 1
ATOM 2160 C C . ALA A 1 267 ? 16.459 41.242 60.802 1.00 35.09 267 ALA A C 1
ATOM 2162 O O . ALA A 1 267 ? 17.394 41.376 60.013 1.00 35.09 267 ALA A O 1
ATOM 2163 N N . PHE A 1 268 ? 16.002 42.257 61.537 1.00 33.66 268 PHE A N 1
ATOM 2164 C CA . PHE A 1 268 ? 16.686 43.547 61.649 1.00 33.66 268 PHE A CA 1
ATOM 2165 C C . PHE A 1 268 ? 17.784 43.464 62.721 1.00 33.66 268 PHE A C 1
ATOM 2167 O O . PHE A 1 268 ? 17.484 43.059 63.847 1.00 33.66 268 PHE A O 1
ATOM 2174 N N . PRO A 1 269 ? 19.038 43.850 62.426 1.00 35.16 269 PRO A N 1
ATOM 2175 C CA . PRO A 1 269 ? 20.089 43.874 63.427 1.00 35.16 269 PRO A CA 1
ATOM 2176 C C . PRO A 1 269 ? 20.182 45.256 64.101 1.00 35.16 269 PRO A C 1
ATOM 2178 O O . PRO A 1 269 ? 20.097 46.289 63.441 1.00 35.16 269 PRO A O 1
ATOM 2181 N N . TYR A 1 270 ? 20.459 45.213 65.407 1.00 34.25 270 TYR A N 1
ATOM 2182 C CA . TYR A 1 270 ? 20.877 46.281 66.330 1.00 34.25 270 TYR A CA 1
ATOM 2183 C C . TYR A 1 270 ? 19.824 47.154 67.026 1.00 34.25 270 TYR A C 1
ATOM 2185 O O . TYR A 1 270 ? 19.148 47.976 66.416 1.00 34.25 270 TYR A O 1
ATOM 2193 N N . GLY A 1 271 ? 19.877 47.100 68.366 1.00 35.22 271 GLY A N 1
ATOM 2194 C CA . GLY A 1 271 ? 19.758 48.297 69.199 1.00 35.22 271 GLY A CA 1
ATOM 2195 C C . GLY A 1 271 ? 19.139 48.096 70.579 1.00 35.22 271 GLY A C 1
ATOM 2196 O O . GLY A 1 271 ? 18.049 48.599 70.821 1.00 35.22 271 GLY A O 1
ATOM 2197 N N . ASP A 1 272 ? 19.846 47.435 71.502 1.00 36.81 272 ASP A N 1
ATOM 2198 C CA . ASP A 1 272 ? 19.560 47.544 72.937 1.00 36.81 272 ASP A CA 1
ATOM 2199 C C . ASP A 1 272 ? 19.705 49.004 73.397 1.00 36.81 272 ASP A C 1
ATOM 2201 O O . ASP A 1 272 ? 20.803 49.566 73.394 1.00 36.81 272 ASP A O 1
ATOM 2205 N N . ALA A 1 273 ? 18.608 49.600 73.863 1.00 42.56 273 ALA A N 1
ATOM 2206 C CA . ALA A 1 273 ? 18.622 50.799 74.690 1.00 42.56 273 ALA A CA 1
ATOM 2207 C C . ALA A 1 273 ? 17.762 50.559 75.936 1.00 42.56 273 ALA A C 1
ATOM 2209 O O . ALA A 1 273 ? 16.546 50.392 75.886 1.00 42.56 273 ALA A O 1
ATOM 2210 N N . LYS A 1 274 ? 18.463 50.510 77.066 1.00 40.12 274 LYS A N 1
ATOM 2211 C CA . LYS A 1 274 ? 17.964 50.377 78.434 1.00 40.12 274 LYS A CA 1
ATOM 2212 C C . LYS A 1 274 ? 16.985 51.499 78.812 1.00 40.12 274 LYS A C 1
ATOM 2214 O O . LYS A 1 274 ? 17.233 52.650 78.468 1.00 40.12 274 LYS A O 1
ATOM 2219 N N . GLY A 1 275 ? 16.050 51.194 79.720 1.00 37.12 275 GLY A N 1
ATOM 2220 C CA . GLY A 1 275 ? 15.758 52.104 80.839 1.00 37.12 275 GLY A CA 1
ATOM 2221 C C . GLY A 1 275 ? 14.297 52.289 81.265 1.00 37.12 275 GLY A C 1
ATOM 2222 O O . GLY A 1 275 ? 13.626 53.159 80.730 1.00 37.12 275 GLY A O 1
ATOM 2223 N N . GLY A 1 276 ? 13.907 51.599 82.352 1.00 35.19 276 GLY A N 1
ATOM 2224 C CA . GLY A 1 276 ? 13.062 52.137 83.439 1.00 35.19 276 GLY A CA 1
ATOM 2225 C C . GLY A 1 276 ? 11.531 52.127 83.242 1.00 35.19 276 GLY A C 1
ATOM 2226 O O . GLY A 1 276 ? 11.061 52.278 82.130 1.00 35.19 276 GLY A O 1
ATOM 2227 N N . VAL A 1 277 ? 10.649 51.986 84.243 1.00 40.38 277 VAL A N 1
ATOM 2228 C CA . VAL A 1 277 ? 10.719 51.911 85.717 1.00 40.38 277 VAL A CA 1
ATOM 2229 C C . VAL A 1 277 ? 9.363 51.343 86.231 1.00 40.38 277 VAL A C 1
ATOM 2231 O O . VAL A 1 277 ? 8.315 51.689 85.698 1.00 40.38 277 VAL A O 1
ATOM 2234 N N . SER A 1 278 ? 9.424 50.516 87.289 1.00 42.69 278 SER A N 1
ATOM 2235 C CA . SER A 1 278 ? 8.424 50.197 88.345 1.00 42.69 278 SER A CA 1
ATOM 2236 C C . SER A 1 278 ? 7.010 49.672 88.011 1.00 42.69 278 SER A C 1
ATOM 2238 O O . SER A 1 278 ? 6.145 50.428 87.568 1.00 42.69 278 SER A O 1
ATOM 2240 N N . LYS A 1 279 ? 6.694 48.459 88.481 1.00 41.84 279 LYS A N 1
ATOM 2241 C CA . LYS A 1 279 ? 6.144 48.181 89.826 1.00 41.84 279 LYS A CA 1
ATOM 2242 C C . LYS A 1 279 ? 6.447 46.741 90.227 1.00 41.84 279 LYS A C 1
ATOM 2244 O O . LYS A 1 279 ? 6.598 45.914 89.305 1.00 41.84 279 LYS A O 1
#

Mean predicted aligned error: 9.66 Å